Protein AF-0000000068106713 (afdb_homodimer)

pLDDT: mean 94.31, std 6.97, range [47.81, 98.94]

Structure (mmCIF, N/CA/C/O backbone):
data_AF-0000000068106713-model_v1
#
loop_
_entity.id
_entity.type
_entity.pdbx_description
1 polymer 'Uncharacterized protein'
#
loop_
_atom_site.group_PDB
_atom_site.id
_atom_site.type_symbol
_atom_site.label_atom_id
_atom_site.label_alt_id
_atom_site.label_comp_id
_atom_site.label_asym_id
_atom_site.label_entity_id
_atom_site.label_seq_id
_atom_site.pdbx_PDB_ins_code
_atom_site.Cartn_x
_atom_site.Cartn_y
_atom_site.Cartn_z
_atom_site.occupancy
_atom_site.B_iso_or_equiv
_atom_site.auth_seq_id
_atom_site.auth_comp_id
_atom_site.auth_asym_id
_atom_site.auth_atom_id
_atom_site.pdbx_PDB_model_num
ATOM 1 N N . MET A 1 1 ? -13.766 -24.938 -15.594 1 48 1 MET A N 1
ATOM 2 C CA . MET A 1 1 ? -12.508 -25.281 -16.25 1 48 1 MET A CA 1
ATOM 3 C C . MET A 1 1 ? -12.367 -26.797 -16.375 1 48 1 MET A C 1
ATOM 5 O O . MET A 1 1 ? -12.648 -27.531 -15.43 1 48 1 MET A O 1
ATOM 9 N N . ARG A 1 2 ? -12.68 -27.312 -17.438 1 53.5 2 ARG A N 1
ATOM 10 C CA . ARG A 1 2 ? -12.57 -28.766 -17.547 1 53.5 2 ARG A CA 1
ATOM 11 C C . ARG A 1 2 ? -11.109 -29.203 -17.484 1 53.5 2 ARG A C 1
ATOM 13 O O . ARG A 1 2 ? -10.305 -28.812 -18.328 1 53.5 2 ARG A O 1
ATOM 20 N N . GLY A 1 3 ? -10.578 -29.609 -16.344 1 55 3 GLY A N 1
ATOM 21 C CA . GLY A 1 3 ? -9.25 -30.172 -16.125 1 55 3 GLY A CA 1
ATOM 22 C C . GLY A 1 3 ? -8.828 -31.156 -17.203 1 55 3 GLY A C 1
ATOM 23 O O . GLY A 1 3 ? -7.641 -31.359 -17.422 1 55 3 GLY A O 1
ATOM 24 N N . GLU A 1 4 ? -9.852 -31.594 -17.906 1 63 4 GLU A N 1
ATOM 25 C CA . GLU A 1 4 ? -9.57 -32.656 -18.875 1 63 4 GLU A CA 1
ATOM 26 C C . GLU A 1 4 ? -8.742 -32.125 -20.047 1 63 4 GLU A C 1
ATOM 28 O O . GLU A 1 4 ? -7.879 -32.812 -20.578 1 63 4 GLU A O 1
ATOM 33 N N . LYS A 1 5 ? -8.891 -30.844 -20.219 1 75.88 5 LYS A N 1
ATOM 34 C CA . LYS A 1 5 ? -8.18 -30.281 -21.359 1 75.88 5 LYS A CA 1
ATOM 35 C C . LYS A 1 5 ? -6.672 -30.297 -21.125 1 75.88 5 LYS A C 1
ATOM 37 O O . LYS A 1 5 ? -5.898 -30.5 -22.062 1 75.88 5 LYS A O 1
ATOM 42 N N . TYR A 1 6 ? -6.168 -30.203 -19.859 1 82.25 6 TYR A N 1
ATOM 43 C CA . TYR A 1 6 ? -4.746 -30.031 -19.594 1 82.25 6 TYR A CA 1
ATOM 44 C C . TYR A 1 6 ? -4.199 -31.203 -18.797 1 82.25 6 TYR A C 1
ATOM 46 O O . TYR A 1 6 ? -3.027 -31.203 -18.406 1 82.25 6 TYR A O 1
ATOM 54 N N . ASN A 1 7 ? -4.855 -32.219 -18.625 1 83.5 7 ASN A N 1
ATOM 55 C CA . ASN A 1 7 ? -4.461 -33.438 -17.891 1 83.5 7 ASN A CA 1
ATOM 56 C C . ASN A 1 7 ? -4.043 -33.094 -16.453 1 83.5 7 ASN A C 1
ATOM 58 O O . ASN A 1 7 ? -3.098 -33.688 -15.93 1 83.5 7 ASN A O 1
ATOM 62 N N . VAL A 1 8 ? -4.512 -32.062 -15.891 1 89.5 8 VAL A N 1
ATOM 63 C CA . VAL A 1 8 ? -4.305 -31.734 -14.484 1 89.5 8 VAL A CA 1
ATOM 64 C C . VAL A 1 8 ? -5.184 -32.625 -13.617 1 89.5 8 VAL A C 1
ATOM 66 O O . VAL A 1 8 ? -6.328 -32.938 -13.977 1 89.5 8 VAL A O 1
ATOM 69 N N . ASP A 1 9 ? -4.652 -33.125 -12.562 1 88.88 9 ASP A N 1
ATOM 70 C CA . ASP A 1 9 ? -5.371 -34.062 -11.711 1 88.88 9 ASP A CA 1
ATOM 71 C C . ASP A 1 9 ? -6.664 -33.469 -11.18 1 88.88 9 ASP A C 1
ATOM 73 O O . ASP A 1 9 ? -6.719 -32.281 -10.883 1 88.88 9 ASP A O 1
ATOM 77 N N . GLU A 1 10 ? -7.645 -34.25 -11.016 1 89.75 10 GLU A N 1
ATOM 78 C CA . GLU A 1 10 ? -8.992 -33.844 -10.641 1 89.75 10 GLU A CA 1
ATOM 79 C C . GLU A 1 10 ? -9.016 -33.188 -9.258 1 89.75 10 GLU A C 1
ATOM 81 O O . GLU A 1 10 ? -9.766 -32.25 -9.016 1 89.75 10 GLU A O 1
ATOM 86 N N . ASP A 1 11 ? -8.188 -33.719 -8.375 1 90.25 11 ASP A N 1
ATOM 87 C CA . ASP A 1 11 ? -8.148 -33.156 -7.02 1 90.25 11 ASP A CA 1
ATOM 88 C C . ASP A 1 11 ? -7.668 -31.719 -7.023 1 90.25 11 ASP A C 1
ATOM 90 O O . ASP A 1 11 ? -8.195 -30.875 -6.285 1 90.25 11 ASP A O 1
ATOM 94 N N . SER A 1 12 ? -6.727 -31.469 -7.82 1 91.44 12 SER A N 1
ATOM 95 C CA . SER A 1 12 ? -6.203 -30.125 -7.941 1 91.44 12 SER A CA 1
ATOM 96 C C . SER A 1 12 ? -7.258 -29.156 -8.484 1 91.44 12 SER A C 1
ATOM 98 O O . SER A 1 12 ? -7.41 -28.047 -7.977 1 91.44 12 SER A O 1
ATOM 100 N N . ILE A 1 13 ? -7.965 -29.578 -9.484 1 92.19 13 ILE A N 1
ATOM 101 C CA . ILE A 1 13 ? -9.016 -28.766 -10.086 1 92.19 13 ILE A CA 1
ATOM 102 C C . ILE A 1 13 ? -10.125 -28.516 -9.062 1 92.19 13 ILE A C 1
ATOM 104 O O . ILE A 1 13 ? -10.633 -27.406 -8.945 1 92.19 13 ILE A O 1
ATOM 108 N N . LEU A 1 14 ? -10.445 -29.516 -8.32 1 92.81 14 LEU A N 1
ATOM 109 C CA . LEU A 1 14 ? -11.477 -29.391 -7.293 1 92.81 14 LEU A CA 1
ATOM 110 C C . LEU A 1 14 ? -11.039 -28.406 -6.215 1 92.81 14 LEU A C 1
ATOM 112 O O . LEU A 1 14 ? -11.844 -27.594 -5.738 1 92.81 14 LEU A O 1
ATOM 116 N N . GLN A 1 15 ? -9.789 -28.484 -5.852 1 93.88 15 GLN A N 1
ATOM 117 C CA . GLN A 1 15 ? -9.25 -27.547 -4.871 1 93.88 15 GLN A CA 1
ATOM 118 C C . GLN A 1 15 ? -9.367 -26.109 -5.359 1 93.88 15 GLN A C 1
ATOM 120 O O . GLN A 1 15 ? -9.734 -25.219 -4.59 1 93.88 15 GLN A O 1
ATOM 125 N N . LEU A 1 16 ? -9.07 -25.938 -6.586 1 95.38 16 LEU A N 1
ATOM 126 C CA . LEU A 1 16 ? -9.18 -24.625 -7.191 1 95.38 16 LEU A CA 1
ATOM 127 C C . LEU A 1 16 ? -10.625 -24.141 -7.176 1 95.38 16 LEU A C 1
ATOM 129 O O . LEU A 1 16 ? -10.906 -23.016 -6.734 1 95.38 16 LEU A O 1
ATOM 133 N N . GLN A 1 17 ? -11.492 -24.969 -7.59 1 95.25 17 GLN A N 1
ATOM 134 C CA . GLN A 1 17 ? -12.898 -24.609 -7.688 1 95.25 17 GLN A CA 1
ATOM 135 C C . GLN A 1 17 ? -13.477 -24.281 -6.312 1 95.25 17 GLN A C 1
ATOM 137 O O . GLN A 1 17 ? -14.172 -23.266 -6.145 1 95.25 17 GLN A O 1
ATOM 142 N N . THR A 1 18 ? -13.133 -25.109 -5.375 1 96.25 18 THR A N 1
ATOM 143 C CA . THR A 1 18 ? -13.633 -24.906 -4.02 1 96.25 18 THR A CA 1
ATOM 144 C C . THR A 1 18 ? -13.039 -23.641 -3.412 1 96.25 18 THR A C 1
ATOM 146 O O . THR A 1 18 ? -13.734 -22.875 -2.736 1 96.25 18 THR A O 1
ATOM 149 N N . GLY A 1 19 ? -11.773 -23.453 -3.658 1 96.75 19 GLY A N 1
ATOM 150 C CA . GLY A 1 19 ? -11.117 -22.25 -3.166 1 96.75 19 GLY A CA 1
ATOM 151 C C . GLY A 1 19 ? -11.719 -20.969 -3.711 1 96.75 19 GLY A C 1
ATOM 152 O O . GLY A 1 19 ? -12.008 -20.047 -2.955 1 96.75 19 GLY A O 1
ATOM 153 N N . ILE A 1 20 ? -11.969 -20.984 -5.004 1 97.44 20 ILE A N 1
ATOM 154 C CA . ILE A 1 20 ? -12.516 -19.797 -5.66 1 97.44 20 ILE A CA 1
ATOM 155 C C . ILE A 1 20 ? -13.953 -19.562 -5.191 1 97.44 20 ILE A C 1
ATOM 157 O O . ILE A 1 20 ? -14.352 -18.438 -4.934 1 97.44 20 ILE A O 1
ATOM 161 N N . SER A 1 21 ? -14.688 -20.641 -5.043 1 96.81 21 SER A N 1
ATOM 162 C CA . SER A 1 21 ? -16.047 -20.516 -4.543 1 96.81 21 SER A CA 1
ATOM 163 C C . SER A 1 21 ? -16.078 -19.953 -3.127 1 96.81 21 SER A C 1
ATOM 165 O O . SER A 1 21 ? -16.922 -19.109 -2.805 1 96.81 21 SER A O 1
ATOM 167 N N . SER A 1 22 ? -15.164 -20.438 -2.336 1 97.12 22 SER A N 1
ATOM 168 C CA . SER A 1 22 ? -15.078 -19.953 -0.96 1 97.12 22 SER A CA 1
ATOM 169 C C . SER A 1 22 ? -14.766 -18.453 -0.917 1 97.12 22 SER A C 1
ATOM 171 O O . SER A 1 22 ? -15.336 -17.719 -0.108 1 97.12 22 SER A O 1
ATOM 173 N N . ILE A 1 23 ? -13.859 -18.016 -1.754 1 97.75 23 ILE A N 1
ATOM 174 C CA . ILE A 1 23 ? -13.508 -16.609 -1.853 1 97.75 23 ILE A CA 1
ATOM 175 C C . ILE A 1 23 ? -14.766 -15.781 -2.119 1 97.75 23 ILE A C 1
ATOM 177 O O . ILE A 1 23 ? -14.992 -14.758 -1.469 1 97.75 23 ILE A O 1
ATOM 181 N N . SER A 1 24 ? -15.477 -16.234 -3.039 1 96 24 SER A N 1
ATOM 182 C CA . SER A 1 24 ? -16.688 -15.516 -3.422 1 96 24 SER A CA 1
ATOM 183 C C . SER A 1 24 ? -17.688 -15.461 -2.27 1 96 24 SER A C 1
ATOM 185 O O . SER A 1 24 ? -18.266 -14.406 -1.99 1 96 24 SER A O 1
ATOM 187 N N . GLU A 1 25 ? -17.859 -16.547 -1.588 1 96 25 GLU A N 1
ATOM 188 C CA . GLU A 1 25 ? -18.828 -16.656 -0.506 1 96 25 GLU A CA 1
ATOM 189 C C . GLU A 1 25 ? -18.422 -15.797 0.691 1 96 25 GLU A C 1
ATOM 191 O O . GLU A 1 25 ? -19.25 -15.086 1.265 1 96 25 GLU A O 1
ATOM 196 N N . LYS A 1 26 ? -17.172 -15.836 0.983 1 96.5 26 LYS A N 1
ATOM 197 C CA . LYS A 1 26 ? -16.688 -15.164 2.184 1 96.5 26 LYS A CA 1
ATOM 198 C C . LYS A 1 26 ? -16.266 -13.727 1.881 1 96.5 26 LYS A C 1
ATOM 200 O O . LYS A 1 26 ? -15.984 -12.953 2.795 1 96.5 26 LYS A O 1
ATOM 205 N N . LYS A 1 27 ? -16.172 -13.344 0.633 1 95.5 27 LYS A N 1
ATOM 206 C CA . LYS A 1 27 ? -15.711 -12.039 0.174 1 95.5 27 LYS A CA 1
ATOM 207 C C . LYS A 1 27 ? -14.305 -11.734 0.675 1 95.5 27 LYS A C 1
ATOM 209 O O . LYS A 1 27 ? -14.039 -10.648 1.179 1 95.5 27 LYS A O 1
ATOM 214 N N . ASP A 1 28 ? -13.492 -12.766 0.611 1 96.88 28 ASP A N 1
ATOM 215 C CA . ASP A 1 28 ? -12.109 -12.633 1.051 1 96.88 28 ASP A CA 1
ATOM 216 C C . ASP A 1 28 ? -11.141 -12.938 -0.087 1 96.88 28 ASP A C 1
ATOM 218 O O . ASP A 1 28 ? -11.438 -12.688 -1.254 1 96.88 28 ASP A O 1
ATOM 222 N N . THR A 1 29 ? -9.938 -13.266 0.265 1 97.62 29 THR A N 1
ATOM 223 C CA . THR A 1 29 ? -8.898 -13.57 -0.715 1 97.62 29 THR A CA 1
ATOM 224 C C . THR A 1 29 ? -8.203 -14.883 -0.379 1 97.62 29 THR A C 1
ATOM 226 O O . THR A 1 29 ? -8.289 -15.367 0.753 1 97.62 29 THR A O 1
ATOM 229 N N . ASP A 1 30 ? -7.641 -15.508 -1.359 1 97.75 30 ASP A N 1
ATOM 230 C CA . ASP A 1 30 ? -6.793 -16.688 -1.163 1 97.75 30 ASP A CA 1
ATOM 231 C C . ASP A 1 30 ? -5.699 -16.75 -2.227 1 97.75 30 ASP A C 1
ATOM 233 O O . ASP A 1 30 ? -5.789 -16.094 -3.26 1 97.75 30 ASP A O 1
ATOM 237 N N . SER A 1 31 ? -4.719 -17.5 -1.834 1 98.44 31 SER A N 1
ATOM 238 C CA . SER A 1 31 ? -3.592 -17.641 -2.75 1 98.44 31 SER A CA 1
ATOM 239 C C . SER A 1 31 ? -3.385 -19.094 -3.152 1 98.44 31 SER A C 1
ATOM 241 O O . SER A 1 31 ? -3.619 -20.016 -2.354 1 98.44 31 SER A O 1
ATOM 243 N N . PHE A 1 32 ? -3.01 -19.312 -4.383 1 98.56 32 PHE A N 1
ATOM 244 C CA . PHE A 1 32 ? -2.709 -20.609 -4.992 1 98.56 32 PHE A CA 1
ATOM 245 C C . PHE A 1 32 ? -1.35 -20.578 -5.68 1 98.56 32 PHE A C 1
ATOM 247 O O . PHE A 1 32 ? -1.056 -19.656 -6.445 1 98.56 32 PHE A O 1
ATOM 254 N N . ILE A 1 33 ? -0.564 -21.594 -5.363 1 98.69 33 ILE A N 1
ATOM 255 C CA . ILE A 1 33 ? 0.746 -21.641 -6.004 1 98.69 33 ILE A CA 1
ATOM 256 C C . ILE A 1 33 ? 0.852 -22.891 -6.883 1 98.69 33 ILE A C 1
ATOM 258 O O . ILE A 1 33 ? 0.677 -24 -6.402 1 98.69 33 ILE A O 1
ATOM 262 N N . PHE A 1 34 ? 1.075 -22.625 -8.164 1 98.44 34 PHE A N 1
ATOM 263 C CA . PHE A 1 34 ? 1.325 -23.688 -9.125 1 98.44 34 PHE A CA 1
ATOM 264 C C . PHE A 1 34 ? 2.818 -23.969 -9.258 1 98.44 34 PHE A C 1
ATOM 266 O O . PHE A 1 34 ? 3.592 -23.078 -9.617 1 98.44 34 PHE A O 1
ATOM 273 N N . VAL A 1 35 ? 3.131 -25.203 -8.953 1 98.19 35 VAL A N 1
ATOM 274 C CA . VAL A 1 35 ? 4.535 -25.594 -9.031 1 98.19 35 VAL A CA 1
ATOM 275 C C . VAL A 1 35 ? 4.781 -26.406 -10.297 1 98.19 35 VAL A C 1
ATOM 277 O O . VAL A 1 35 ? 4.086 -27.391 -10.547 1 98.19 35 VAL A O 1
ATOM 280 N N . TYR A 1 36 ? 5.68 -25.875 -11.078 1 97.31 36 TYR A N 1
ATOM 281 C CA . TYR A 1 36 ? 6.082 -26.578 -12.289 1 97.31 36 TYR A CA 1
ATOM 282 C C . TYR A 1 36 ? 7.59 -26.797 -12.328 1 97.31 36 TYR A C 1
ATOM 284 O O . TYR A 1 36 ? 8.305 -26.375 -11.414 1 97.31 36 TYR A O 1
ATOM 292 N N . ASN A 1 37 ? 8.07 -27.578 -13.281 1 96.94 37 ASN A N 1
ATOM 293 C CA . ASN A 1 37 ? 9.492 -27.828 -13.453 1 96.94 37 ASN A CA 1
ATOM 294 C C . ASN A 1 37 ? 9.922 -27.656 -14.906 1 96.94 37 ASN A C 1
ATOM 296 O O . ASN A 1 37 ? 9.648 -28.531 -15.742 1 96.94 37 ASN A O 1
ATOM 300 N N . SER A 1 38 ? 10.617 -26.578 -15.156 1 96.5 38 SER A N 1
ATOM 301 C CA . SER A 1 38 ? 10.961 -26.219 -16.531 1 96.5 38 SER A CA 1
ATOM 302 C C . SER A 1 38 ? 12.086 -27.109 -17.062 1 96.5 38 SER A C 1
ATOM 304 O O . SER A 1 38 ? 12.336 -27.141 -18.266 1 96.5 38 SER A O 1
A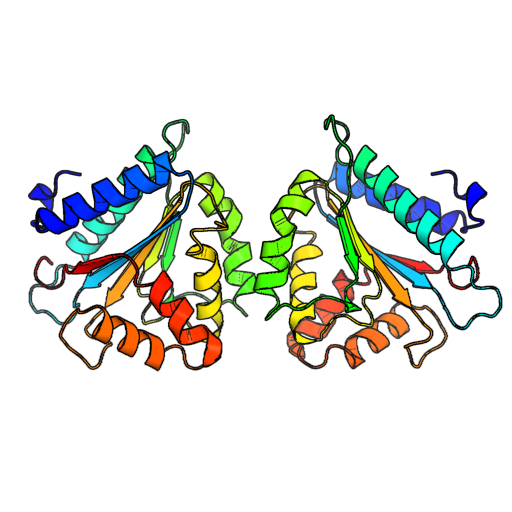TOM 306 N N . LYS A 1 39 ? 12.805 -27.828 -16.203 1 94.62 39 LYS A N 1
ATOM 307 C CA . LYS A 1 39 ? 13.906 -28.688 -16.625 1 94.62 39 LYS A CA 1
ATOM 308 C C . LYS A 1 39 ? 13.406 -30.062 -17.031 1 94.62 39 LYS A C 1
ATOM 310 O O . LYS A 1 39 ? 14.164 -30.875 -17.578 1 94.62 39 LYS A O 1
ATOM 315 N N . ASN A 1 40 ? 12.148 -30.312 -16.688 1 92.44 40 ASN A N 1
ATOM 316 C CA . ASN A 1 40 ? 11.578 -31.562 -17.188 1 92.44 40 ASN A CA 1
ATOM 317 C C . ASN A 1 40 ? 11.617 -31.609 -18.719 1 92.44 40 ASN A C 1
ATOM 319 O O . ASN A 1 40 ? 11.25 -30.641 -19.375 1 92.44 40 ASN A O 1
ATOM 323 N N . MET A 1 41 ? 12.023 -32.656 -19.281 1 90.25 41 MET A N 1
ATOM 324 C CA . MET A 1 41 ? 12.234 -32.812 -20.719 1 90.25 41 MET A CA 1
ATOM 325 C C . MET A 1 41 ? 10.922 -32.625 -21.484 1 90.25 41 MET A C 1
ATOM 327 O O . MET A 1 41 ? 10.922 -32.125 -22.594 1 90.25 41 MET A O 1
ATOM 331 N N . GLU A 1 42 ? 9.867 -32.969 -20.906 1 91.62 42 GLU A N 1
ATOM 332 C CA . GLU A 1 42 ? 8.57 -32.906 -21.578 1 91.62 42 GLU A CA 1
ATOM 333 C C . GLU A 1 42 ? 7.832 -31.609 -21.281 1 91.62 42 GLU A C 1
ATOM 335 O O . GLU A 1 42 ? 6.684 -31.438 -21.688 1 91.62 42 GLU A O 1
ATOM 340 N N . PHE A 1 43 ? 8.484 -30.75 -20.531 1 95.19 43 PHE A N 1
ATOM 341 C CA . PHE A 1 43 ? 7.801 -29.516 -20.141 1 95.19 43 PHE A CA 1
ATOM 342 C C . PHE A 1 43 ? 7.375 -28.734 -21.375 1 95.19 43 PHE A C 1
ATOM 344 O O . PHE A 1 43 ? 8.203 -28.391 -22.219 1 95.19 43 PHE A O 1
ATOM 351 N N . ASP A 1 44 ? 6.152 -28.422 -21.484 1 96.19 44 ASP A N 1
ATOM 352 C CA . ASP A 1 44 ? 5.57 -27.594 -22.547 1 96.19 44 ASP A CA 1
ATOM 353 C C . ASP A 1 44 ? 5.172 -26.219 -22 1 96.19 44 ASP A C 1
ATOM 355 O O . ASP A 1 44 ? 4.086 -26.062 -21.438 1 96.19 44 ASP A O 1
ATOM 359 N N . SER A 1 45 ? 6.078 -25.25 -22.203 1 96.56 45 SER A N 1
ATOM 360 C CA . SER A 1 45 ? 5.887 -23.922 -21.656 1 96.56 45 SER A CA 1
ATOM 361 C C . SER A 1 45 ? 4.617 -23.281 -22.219 1 96.56 45 SER A C 1
ATOM 363 O O . SER A 1 45 ? 3.881 -22.609 -21.469 1 96.56 45 SER A O 1
ATOM 365 N N . ASN A 1 46 ? 4.34 -23.484 -23.469 1 96.12 46 ASN A N 1
ATOM 366 C CA . ASN A 1 46 ? 3.154 -22.906 -24.078 1 96.12 46 ASN A CA 1
ATOM 367 C C . ASN A 1 46 ? 1.873 -23.469 -23.469 1 96.12 46 ASN A C 1
ATOM 369 O O . ASN A 1 46 ? 0.963 -22.703 -23.125 1 96.12 46 ASN A O 1
ATOM 373 N N . ALA A 1 47 ? 1.865 -24.781 -23.344 1 95.94 47 ALA A N 1
ATOM 374 C CA . ALA A 1 47 ? 0.689 -25.406 -22.75 1 95.94 47 ALA A CA 1
ATOM 375 C C . ALA A 1 47 ? 0.492 -24.953 -21.312 1 95.94 47 ALA A C 1
ATOM 377 O O . ALA A 1 47 ? -0.634 -24.672 -20.891 1 95.94 47 ALA A O 1
ATOM 378 N N . PHE A 1 48 ? 1.56 -24.859 -20.578 1 97.44 48 PHE A N 1
ATOM 379 C CA . PHE A 1 48 ? 1.501 -24.406 -19.188 1 97.44 48 PHE A CA 1
ATOM 380 C C . PHE A 1 48 ? 0.964 -22.984 -19.109 1 97.44 48 PHE A C 1
ATOM 382 O O . PHE A 1 48 ? 0.054 -22.703 -18.328 1 97.44 48 PHE A O 1
ATOM 389 N N . ASN A 1 49 ? 1.501 -22.125 -19.891 1 97.19 49 ASN A N 1
ATOM 390 C CA . ASN A 1 49 ? 1.082 -20.734 -19.906 1 97.19 49 ASN A CA 1
ATOM 391 C C . ASN A 1 49 ? -0.387 -20.594 -20.297 1 97.19 49 ASN A C 1
ATOM 393 O O . ASN A 1 49 ? -1.111 -19.781 -19.719 1 97.19 49 ASN A O 1
ATOM 397 N N . GLU A 1 50 ? -0.835 -21.359 -21.234 1 96.31 50 GLU A N 1
ATOM 398 C CA . GLU A 1 50 ? -2.242 -21.344 -21.625 1 96.31 50 GLU A CA 1
ATOM 399 C C . GLU A 1 50 ? -3.141 -21.781 -20.469 1 96.31 50 GLU A C 1
ATOM 401 O O . GLU A 1 50 ? -4.172 -21.156 -20.203 1 96.31 50 GLU A O 1
ATOM 406 N N . PHE A 1 51 ? -2.68 -22.781 -19.844 1 97.06 51 PHE A N 1
ATOM 407 C CA . PHE A 1 51 ? -3.443 -23.344 -18.719 1 97.06 51 PHE A CA 1
ATOM 408 C C . PHE A 1 51 ? -3.598 -22.312 -17.609 1 97.06 51 PHE A C 1
ATOM 410 O O . PHE A 1 51 ? -4.711 -22.047 -17.156 1 97.06 51 PHE A O 1
ATOM 417 N N . ILE A 1 52 ? -2.48 -21.734 -17.203 1 98.06 52 ILE A N 1
ATOM 418 C CA . ILE A 1 52 ? -2.516 -20.844 -16.047 1 98.06 52 ILE A CA 1
ATOM 419 C C . ILE A 1 52 ? -3.299 -19.578 -16.391 1 98.06 52 ILE A C 1
ATOM 421 O O . ILE A 1 52 ? -4.023 -19.047 -15.547 1 98.06 52 ILE A O 1
ATOM 425 N N . ASN A 1 53 ? -3.193 -19.156 -17.609 1 97.62 53 ASN A N 1
ATOM 426 C CA . ASN A 1 53 ? -3.975 -18 -18.047 1 97.62 53 ASN A CA 1
ATOM 427 C C . ASN A 1 53 ? -5.469 -18.312 -18.078 1 97.62 53 ASN A C 1
ATOM 429 O O . ASN A 1 53 ? -6.293 -17.469 -17.734 1 97.62 53 ASN A O 1
ATOM 433 N N . GLU A 1 54 ? -5.773 -19.453 -18.516 1 96.38 54 GLU A N 1
ATOM 434 C CA . GLU A 1 54 ? -7.176 -19.859 -18.516 1 96.38 54 GLU A CA 1
ATOM 435 C C . GLU A 1 54 ? -7.738 -19.938 -17.109 1 96.38 54 GLU A C 1
ATOM 437 O O . GLU A 1 54 ? -8.859 -19.484 -16.844 1 96.38 54 GLU A O 1
ATOM 442 N N . VAL A 1 55 ? -6.953 -20.531 -16.188 1 97.5 55 VAL A N 1
ATOM 443 C CA . VAL A 1 55 ? -7.352 -20.594 -14.789 1 97.5 55 VAL A CA 1
ATOM 444 C C . VAL A 1 55 ? -7.648 -19.188 -14.273 1 97.5 55 VAL A C 1
ATOM 446 O O . VAL A 1 55 ? -8.688 -18.953 -13.656 1 97.5 55 VAL A O 1
ATOM 449 N N . ALA A 1 56 ? -6.73 -18.281 -14.578 1 98.12 56 ALA A N 1
ATOM 450 C CA . ALA A 1 56 ? -6.871 -16.891 -14.117 1 98.12 56 ALA A CA 1
ATOM 451 C C . ALA A 1 56 ? -8.109 -16.25 -14.719 1 98.12 56 ALA A C 1
ATOM 453 O O . ALA A 1 56 ? -8.891 -15.602 -14.008 1 98.12 56 ALA A O 1
ATOM 454 N N . LEU A 1 57 ? -8.297 -16.438 -15.992 1 96.69 57 LEU A N 1
ATOM 455 C CA . LEU A 1 57 ? -9.414 -15.812 -16.703 1 96.69 57 LEU A CA 1
ATOM 456 C C . LEU A 1 57 ? -10.75 -16.344 -16.188 1 96.69 57 LEU A C 1
ATOM 458 O O . LEU A 1 57 ? -11.664 -15.57 -15.914 1 96.69 57 LEU A O 1
ATOM 462 N N . VAL A 1 58 ? -10.883 -17.641 -16.047 1 95.69 58 VAL A N 1
ATOM 463 C CA . VAL A 1 58 ? -12.117 -18.266 -15.586 1 95.69 58 VAL A CA 1
ATOM 464 C C . VAL A 1 58 ? -12.422 -17.797 -14.164 1 95.69 58 VAL A C 1
ATOM 466 O O . VAL A 1 58 ? -13.57 -17.516 -13.82 1 95.69 58 VAL A O 1
ATOM 469 N N . SER A 1 59 ? -11.406 -17.75 -13.328 1 97.81 59 SER A N 1
ATOM 470 C CA . SER A 1 59 ? -11.578 -17.281 -11.961 1 97.81 59 SER A CA 1
ATOM 471 C C . SER A 1 59 ? -12.055 -15.836 -11.93 1 97.81 59 SER A C 1
ATOM 473 O O . SER A 1 59 ? -12.938 -15.484 -11.148 1 97.81 59 SER A O 1
ATOM 475 N N . ALA A 1 60 ? -11.438 -15.016 -12.789 1 97.69 60 ALA A N 1
ATOM 476 C CA . ALA A 1 60 ? -11.836 -13.609 -12.852 1 97.69 60 ALA A CA 1
ATOM 477 C C . ALA A 1 60 ? -13.297 -13.469 -13.258 1 97.69 60 ALA A C 1
ATOM 479 O O . ALA A 1 60 ? -14.031 -12.664 -12.68 1 97.69 60 ALA A O 1
ATOM 480 N N . LYS A 1 61 ? -13.727 -14.281 -14.203 1 95.81 61 LYS A N 1
ATOM 481 C CA . LYS A 1 61 ? -15.117 -14.273 -14.641 1 95.81 61 LYS A CA 1
ATOM 482 C C . LYS A 1 61 ? -16.062 -14.633 -13.492 1 95.81 61 LYS A C 1
ATOM 484 O O . LYS A 1 61 ? -17.109 -14.008 -13.328 1 95.81 61 LYS A O 1
ATOM 489 N N . PHE A 1 62 ? -15.633 -15.555 -12.75 1 96.38 62 PHE A N 1
ATOM 490 C CA . PHE A 1 62 ? -16.453 -16.016 -11.648 1 96.38 62 PHE A CA 1
ATOM 491 C C . PHE A 1 62 ? -16.531 -14.977 -10.539 1 96.38 62 PHE A C 1
ATOM 493 O O . PHE A 1 62 ? -17.594 -14.727 -9.977 1 96.38 62 PHE A O 1
ATOM 500 N N . LEU A 1 63 ? -15.422 -14.352 -10.25 1 97.25 63 LEU A N 1
ATOM 501 C CA . LEU A 1 63 ? -15.32 -13.453 -9.109 1 97.25 63 LEU A CA 1
ATOM 502 C C . LEU A 1 63 ? -15.859 -12.07 -9.461 1 97.25 63 LEU A C 1
ATOM 504 O O . LEU A 1 63 ? -16.234 -11.305 -8.57 1 97.25 63 LEU A O 1
ATOM 508 N N . ARG A 1 64 ? -15.789 -11.734 -10.734 1 95.62 64 ARG A N 1
ATOM 509 C CA . ARG A 1 64 ? -16.312 -10.469 -11.219 1 95.62 64 ARG A CA 1
ATOM 510 C C . ARG A 1 64 ? -17.438 -10.688 -12.227 1 95.62 64 ARG A C 1
ATOM 512 O O . ARG A 1 64 ? -17.438 -10.102 -13.305 1 95.62 64 ARG A O 1
ATOM 519 N N . ASN A 1 65 ? -18.359 -11.375 -11.898 1 86.88 65 ASN A N 1
ATOM 520 C CA . ASN A 1 65 ? -19.422 -11.82 -12.797 1 86.88 65 ASN A CA 1
ATOM 521 C C . ASN A 1 65 ? -20.344 -10.672 -13.195 1 86.88 65 ASN A C 1
ATOM 523 O O . ASN A 1 65 ? -21.094 -10.781 -14.172 1 86.88 65 ASN A O 1
ATOM 527 N N . GLU A 1 66 ? -20.234 -9.586 -12.562 1 86.12 66 GLU A N 1
ATOM 528 C CA . GLU A 1 66 ? -21.094 -8.445 -12.883 1 86.12 66 GLU A CA 1
ATOM 529 C C . GLU A 1 66 ? -20.391 -7.461 -13.805 1 86.12 66 GLU A C 1
ATOM 531 O O . GLU A 1 66 ? -20.984 -6.488 -14.266 1 86.12 66 GLU A O 1
ATOM 536 N N . SER A 1 67 ? -19.219 -7.727 -14.023 1 85.25 67 SER A N 1
ATOM 537 C CA . SER A 1 67 ? -18.453 -6.805 -14.844 1 85.25 67 SER A CA 1
ATOM 538 C C . SER A 1 67 ? -18.656 -7.082 -16.328 1 85.25 67 SER A C 1
ATOM 540 O O . SER A 1 67 ? -18.766 -8.242 -16.75 1 85.25 67 SER A O 1
ATOM 542 N N . SER A 1 68 ? -18.703 -6.07 -17.109 1 86.69 68 SER A N 1
ATOM 543 C CA . SER A 1 68 ? -18.844 -6.172 -18.547 1 86.69 68 SER A CA 1
ATOM 544 C C . SER A 1 68 ? -17.516 -6.566 -19.203 1 86.69 68 SER A C 1
ATOM 546 O O . SER A 1 68 ? -17.516 -7.07 -20.328 1 86.69 68 SER A O 1
ATOM 548 N N . THR A 1 69 ? -16.453 -6.273 -18.484 1 89.94 69 THR A N 1
ATOM 549 C CA . THR A 1 69 ? -15.117 -6.609 -18.984 1 89.94 69 THR A CA 1
ATOM 550 C C . THR A 1 69 ? -14.375 -7.504 -18 1 89.94 69 THR A C 1
ATOM 552 O O . THR A 1 69 ? -14.305 -7.199 -16.812 1 89.94 69 THR A O 1
ATOM 555 N N . VAL A 1 70 ? -14.047 -8.641 -18.5 1 89.88 70 VAL A N 1
ATOM 556 C CA . VAL A 1 70 ? -13.312 -9.578 -17.656 1 89.88 70 VAL A CA 1
ATOM 557 C C . VAL A 1 70 ? -11.836 -9.562 -18.031 1 89.88 70 VAL A C 1
ATOM 559 O O . VAL A 1 70 ? -11.477 -9.758 -19.203 1 89.88 70 VAL A O 1
ATOM 562 N N . ARG A 1 71 ? -11.062 -9.234 -17.078 1 93.38 71 ARG A N 1
ATOM 563 C CA . ARG A 1 71 ? -9.609 -9.211 -17.234 1 93.38 71 ARG A CA 1
ATOM 564 C C . ARG A 1 71 ? -8.922 -9.758 -15.984 1 93.38 71 ARG A C 1
ATOM 566 O O . ARG A 1 71 ? -9.578 -9.984 -14.961 1 93.38 71 ARG A O 1
ATOM 573 N N . HIS A 1 72 ? -7.711 -10.133 -16.094 1 96.56 72 HIS A N 1
ATOM 574 C CA . HIS A 1 72 ? -6.828 -10.43 -14.969 1 96.56 72 HIS A CA 1
ATOM 575 C C . HIS A 1 72 ? -5.445 -9.828 -15.18 1 96.56 72 HIS A C 1
ATOM 577 O O . HIS A 1 72 ? -5.043 -9.562 -16.312 1 96.56 72 HIS A O 1
ATOM 583 N N . ILE A 1 73 ? -4.805 -9.602 -14.094 1 97.31 73 ILE A N 1
ATOM 584 C CA . ILE A 1 73 ? -3.467 -9.023 -14.148 1 97.31 73 ILE A CA 1
ATOM 585 C C . ILE A 1 73 ? -2.426 -10.133 -14.211 1 97.31 73 ILE A C 1
ATOM 587 O O . ILE A 1 73 ? -2.52 -11.125 -13.477 1 97.31 73 ILE A O 1
ATOM 591 N N . VAL A 1 74 ? -1.5 -9.992 -15.117 1 98.44 74 VAL A N 1
ATOM 592 C CA . VAL A 1 74 ? -0.354 -10.891 -15.164 1 98.44 74 VAL A CA 1
ATOM 593 C C . VAL A 1 74 ? 0.928 -10.117 -14.875 1 98.44 74 VAL A C 1
ATOM 595 O O . VAL A 1 74 ? 1.226 -9.125 -15.531 1 98.44 74 VAL A O 1
ATOM 598 N N . VAL A 1 75 ? 1.64 -10.586 -13.867 1 98.56 75 VAL A N 1
ATOM 599 C CA . VAL A 1 75 ? 2.881 -9.938 -13.461 1 98.56 75 VAL A CA 1
ATOM 600 C C . VAL A 1 75 ? 4.035 -10.938 -13.531 1 98.56 75 VAL A C 1
ATOM 602 O O . VAL A 1 75 ? 4.043 -11.93 -12.805 1 98.56 75 VAL A O 1
ATOM 605 N N . ASP A 1 76 ? 4.945 -10.695 -14.422 1 98.44 76 ASP A N 1
ATOM 606 C CA . ASP A 1 76 ? 6.219 -11.414 -14.398 1 98.44 76 ASP A CA 1
ATOM 607 C C . ASP A 1 76 ? 7.152 -10.836 -13.336 1 98.44 76 ASP A C 1
ATOM 609 O O . ASP A 1 76 ? 7.699 -9.742 -13.508 1 98.44 76 ASP A O 1
ATOM 613 N N . THR A 1 77 ? 7.43 -11.602 -12.25 1 98.5 77 THR A N 1
ATOM 614 C CA . THR A 1 77 ? 8.117 -11.023 -11.102 1 98.5 77 THR A CA 1
ATOM 615 C C . THR A 1 77 ? 9.594 -10.82 -11.398 1 98.5 77 THR A C 1
ATOM 617 O O . THR A 1 77 ? 10.258 -10.008 -10.758 1 98.5 77 THR A O 1
ATOM 620 N N . SER A 1 78 ? 10.086 -11.539 -12.414 1 97 78 SER A N 1
ATOM 621 C CA . SER A 1 78 ? 11.492 -11.422 -12.773 1 97 78 SER A CA 1
ATOM 622 C C . SER A 1 78 ? 11.773 -10.102 -13.477 1 97 78 SER A C 1
ATOM 624 O O . SER A 1 78 ? 12.922 -9.68 -13.586 1 97 78 SER A O 1
ATOM 626 N N . SER A 1 79 ? 10.734 -9.406 -13.898 1 96.94 79 SER A N 1
ATOM 627 C CA . SER A 1 79 ? 10.898 -8.188 -14.68 1 96.94 79 SER A CA 1
ATOM 628 C C . SER A 1 79 ? 10.57 -6.949 -13.844 1 96.94 79 SER A C 1
ATOM 630 O O . SER A 1 79 ? 10.617 -5.828 -14.344 1 96.94 79 SER A O 1
ATOM 632 N N . LEU A 1 80 ? 10.266 -7.168 -12.586 1 96.56 80 LEU A N 1
ATOM 633 C CA . LEU A 1 80 ? 9.852 -6.051 -11.742 1 96.56 80 LEU A CA 1
ATOM 634 C C . LEU A 1 80 ? 11.039 -5.164 -11.391 1 96.56 80 LEU A C 1
ATOM 636 O O . LEU A 1 80 ? 12.062 -5.656 -10.914 1 96.56 80 LEU A O 1
ATOM 640 N N . VAL A 1 81 ? 10.898 -3.879 -11.695 1 94.88 81 VAL A N 1
ATOM 641 C CA . VAL A 1 81 ? 11.852 -2.857 -11.289 1 94.88 81 VAL A CA 1
ATOM 642 C C . VAL A 1 81 ? 11.172 -1.854 -10.359 1 94.88 81 VAL A C 1
ATOM 644 O O . VAL A 1 81 ? 10.727 -0.792 -10.805 1 94.88 81 VAL A O 1
ATOM 647 N N . LEU A 1 82 ? 10.977 -2.273 -9.164 1 93.69 82 LEU A N 1
ATOM 648 C CA . LEU A 1 82 ? 10.328 -1.475 -8.133 1 93.69 82 LEU A CA 1
ATOM 649 C C . LEU A 1 82 ? 11.242 -1.28 -6.93 1 93.69 82 LEU A C 1
ATOM 651 O O . LEU A 1 82 ? 12.156 -2.074 -6.707 1 93.69 82 LEU A O 1
ATOM 655 N N . GLN A 1 83 ? 10.984 -0.286 -6.242 1 86.44 83 GLN A N 1
ATOM 656 C CA . GLN A 1 83 ? 11.883 0.09 -5.156 1 86.44 83 GLN A CA 1
ATOM 657 C C . GLN A 1 83 ? 11.602 -0.741 -3.904 1 86.44 83 GLN A C 1
ATOM 659 O O . GLN A 1 83 ? 12.539 -1.192 -3.236 1 86.44 83 GLN A O 1
ATOM 664 N N . ASP A 1 84 ? 10.375 -0.888 -3.598 1 90.5 84 ASP A N 1
ATOM 665 C CA . ASP A 1 84 ? 10.047 -1.552 -2.34 1 90.5 84 ASP A CA 1
ATOM 666 C C . ASP A 1 84 ? 8.648 -2.156 -2.385 1 90.5 84 ASP A C 1
ATOM 668 O O . ASP A 1 84 ? 7.965 -2.086 -3.41 1 90.5 84 ASP A O 1
ATOM 672 N N . SER A 1 85 ? 8.289 -2.814 -1.316 1 93.81 85 SER A N 1
ATOM 673 C CA . SER A 1 85 ? 7.008 -3.508 -1.214 1 93.81 85 SER A CA 1
ATOM 674 C C . SER A 1 85 ? 5.84 -2.539 -1.365 1 93.81 85 SER A C 1
ATOM 676 O O . SER A 1 85 ? 4.805 -2.891 -1.934 1 93.81 85 SER A O 1
ATOM 678 N N . ALA A 1 86 ? 5.988 -1.307 -0.856 1 93.44 86 ALA A N 1
ATOM 679 C CA . ALA A 1 86 ? 4.922 -0.314 -0.963 1 93.44 86 ALA A CA 1
ATOM 680 C C . ALA A 1 86 ? 4.605 -0.006 -2.424 1 93.44 86 ALA A C 1
ATOM 682 O O . ALA A 1 86 ? 3.438 0.113 -2.799 1 93.44 86 ALA A O 1
ATOM 683 N N . GLU A 1 87 ? 5.645 0.132 -3.146 1 93.62 87 GLU A N 1
ATOM 684 C CA . GLU A 1 87 ? 5.445 0.409 -4.566 1 93.62 87 GLU A CA 1
ATOM 685 C C . GLU A 1 87 ? 4.715 -0.739 -5.254 1 93.62 87 GLU A C 1
ATOM 687 O O . GLU A 1 87 ? 3.838 -0.511 -6.094 1 93.62 87 GLU A O 1
ATOM 692 N N . LEU A 1 88 ? 5.086 -1.95 -4.938 1 96.5 88 LEU A N 1
ATOM 693 C CA . LEU A 1 88 ? 4.41 -3.1 -5.531 1 96.5 88 LEU A CA 1
ATOM 694 C C . LEU A 1 88 ? 2.932 -3.111 -5.156 1 96.5 88 LEU A C 1
ATOM 696 O O . LEU A 1 88 ? 2.072 -3.355 -6.008 1 96.5 88 LEU A O 1
ATOM 700 N N . ILE A 1 89 ? 2.65 -2.842 -3.934 1 96 89 ILE A N 1
ATOM 701 C CA . ILE A 1 89 ? 1.272 -2.834 -3.455 1 96 89 ILE A CA 1
ATOM 702 C C . ILE A 1 89 ? 0.475 -1.766 -4.199 1 96 89 ILE A C 1
ATOM 704 O O . ILE A 1 89 ? -0.571 -2.057 -4.785 1 96 89 ILE A O 1
ATOM 708 N N . THR A 1 90 ? 1.018 -0.545 -4.258 1 92.94 90 THR A N 1
ATOM 709 C CA . THR A 1 90 ? 0.262 0.578 -4.801 1 92.94 90 THR A CA 1
ATOM 710 C C . THR A 1 90 ? 0.137 0.462 -6.316 1 92.94 90 THR A C 1
ATOM 712 O O . THR A 1 90 ? -0.839 0.934 -6.902 1 92.94 90 THR A O 1
ATOM 715 N N . LYS A 1 91 ? 1.022 -0.221 -6.918 1 93.94 91 LYS A N 1
ATOM 716 C CA . LYS A 1 91 ? 1.043 -0.33 -8.375 1 93.94 91 LYS A CA 1
ATOM 717 C C . LYS A 1 91 ? -0.148 -1.139 -8.883 1 93.94 91 LYS A C 1
ATOM 719 O O . LYS A 1 91 ? -0.726 -0.817 -9.922 1 93.94 91 LYS A O 1
ATOM 724 N N . TYR A 1 92 ? -0.546 -2.148 -8.133 1 95.31 92 TYR A N 1
ATOM 725 C CA . TYR A 1 92 ? -1.508 -3.07 -8.727 1 95.31 92 TYR A CA 1
ATOM 726 C C . TYR A 1 92 ? -2.783 -3.141 -7.895 1 95.31 92 TYR A C 1
ATOM 728 O O . TYR A 1 92 ? -3.756 -3.787 -8.289 1 95.31 92 TYR A O 1
ATOM 736 N N . MET A 1 93 ? -2.799 -2.553 -6.801 1 91.88 93 MET A N 1
ATOM 737 C CA . MET A 1 93 ? -3.918 -2.711 -5.875 1 91.88 93 MET A CA 1
ATOM 738 C C . MET A 1 93 ? -5.238 -2.354 -6.551 1 91.88 93 MET A C 1
ATOM 740 O O . MET A 1 93 ? -6.227 -3.074 -6.41 1 91.88 93 MET A O 1
ATOM 744 N N . ASP A 1 94 ? -5.328 -1.264 -7.34 1 89.75 94 ASP A N 1
ATOM 745 C CA . ASP A 1 94 ? -6.555 -0.845 -8.008 1 89.75 94 ASP A CA 1
ATOM 746 C C . ASP A 1 94 ? -6.992 -1.872 -9.047 1 89.75 94 ASP A C 1
ATOM 748 O O . ASP A 1 94 ? -8.18 -2.193 -9.156 1 89.75 94 ASP A O 1
ATOM 752 N N . GLU A 1 95 ? -6.027 -2.32 -9.773 1 93.88 95 GLU A N 1
ATOM 753 C CA . GLU A 1 95 ? -6.332 -3.291 -10.82 1 93.88 95 GLU A CA 1
ATOM 754 C C . GLU A 1 95 ? -6.828 -4.605 -10.227 1 93.88 95 GLU A C 1
ATOM 756 O O . GLU A 1 95 ? -7.754 -5.223 -10.758 1 93.88 95 GLU A O 1
ATOM 761 N N . VAL A 1 96 ? -6.227 -5.023 -9.141 1 96 96 VAL A N 1
ATOM 762 C CA . VAL A 1 96 ? -6.652 -6.262 -8.49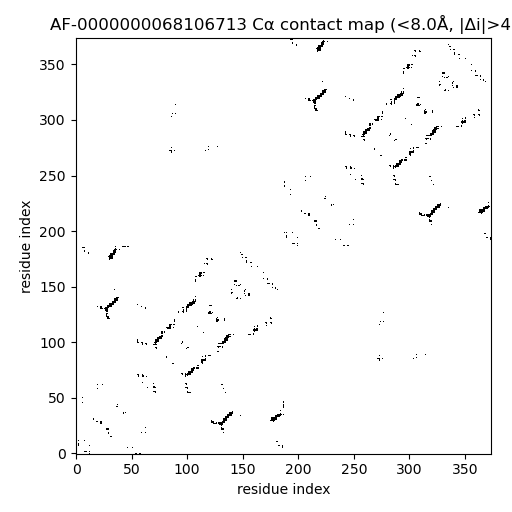2 1 96 96 VAL A CA 1
ATOM 763 C C . VAL A 1 96 ? -8.062 -6.09 -7.926 1 96 96 VAL A C 1
ATOM 765 O O . VAL A 1 96 ? -8.891 -7 -8.016 1 96 96 VAL A O 1
ATOM 768 N N . ALA A 1 97 ? -8.281 -4.969 -7.406 1 92.5 97 ALA A N 1
ATOM 769 C CA . ALA A 1 97 ? -9.609 -4.695 -6.867 1 92.5 97 ALA A CA 1
ATOM 770 C C . ALA A 1 97 ? -10.664 -4.727 -7.969 1 92.5 97 ALA A C 1
ATOM 772 O O . ALA A 1 97 ? -11.781 -5.211 -7.754 1 92.5 97 ALA A O 1
ATOM 773 N N . LYS A 1 98 ? -10.289 -4.242 -9.062 1 93.12 98 LYS A N 1
ATOM 774 C CA . LYS A 1 98 ? -11.211 -4.172 -10.195 1 93.12 98 LYS A CA 1
ATOM 775 C C . LYS A 1 98 ? -11.391 -5.539 -10.844 1 93.12 98 LYS A C 1
ATOM 777 O O . LYS A 1 98 ? -12.516 -5.973 -11.094 1 93.12 98 LYS A O 1
ATOM 782 N N . ASP A 1 99 ? -10.258 -6.27 -11.07 1 96.31 99 ASP A N 1
ATOM 783 C CA . ASP A 1 99 ? -10.281 -7.465 -11.906 1 96.31 99 ASP A CA 1
ATOM 784 C C . ASP A 1 99 ? -10.484 -8.727 -11.07 1 96.31 99 ASP A C 1
ATOM 786 O O . ASP A 1 99 ? -10.906 -9.758 -11.586 1 96.31 99 ASP A O 1
ATOM 790 N N . GLY A 1 100 ? -10.023 -8.656 -9.906 1 97.31 100 GLY A N 1
ATOM 791 C CA . GLY A 1 100 ? -10.305 -9.734 -8.969 1 97.31 100 GLY A CA 1
ATOM 792 C C . GLY A 1 100 ? -9.25 -10.82 -8.977 1 97.31 100 GLY A C 1
ATOM 793 O O . GLY A 1 100 ? -9.219 -11.672 -8.086 1 97.31 100 GLY A O 1
ATOM 794 N N . VAL A 1 101 ? -8.398 -10.789 -10 1 98.56 101 VAL A N 1
ATOM 795 C CA . VAL A 1 101 ? -7.418 -11.859 -10.086 1 98.56 101 VAL A CA 1
ATOM 796 C C . VAL A 1 101 ? -6.062 -11.289 -10.5 1 98.56 101 VAL A C 1
ATOM 798 O O . VAL A 1 101 ? -5.98 -10.492 -11.438 1 98.56 101 VAL A O 1
ATOM 801 N N . MET A 1 102 ? -5.082 -11.688 -9.758 1 98.69 102 MET A N 1
ATOM 802 C CA . MET A 1 102 ? -3.699 -11.391 -10.125 1 98.69 102 MET A CA 1
ATOM 803 C C . MET A 1 102 ? -2.881 -12.672 -10.242 1 98.69 102 MET A C 1
ATOM 805 O O . MET A 1 102 ? -2.916 -13.523 -9.344 1 98.69 102 MET A O 1
ATOM 809 N N . LEU A 1 103 ? -2.229 -12.805 -11.383 1 98.88 103 LEU A N 1
ATOM 810 C CA . LEU A 1 103 ? -1.272 -13.883 -11.625 1 98.88 103 LEU A CA 1
ATOM 811 C C . LEU A 1 103 ? 0.159 -13.359 -11.562 1 98.88 103 LEU A C 1
ATOM 813 O O . LEU A 1 103 ? 0.58 -12.578 -12.422 1 98.88 103 LEU A O 1
ATOM 817 N N . MET A 1 104 ? 0.884 -13.805 -10.531 1 98.81 104 MET A N 1
ATOM 818 C CA . MET A 1 104 ? 2.305 -13.492 -10.414 1 98.81 104 MET A CA 1
ATOM 819 C C . MET A 1 104 ? 3.162 -14.688 -10.812 1 98.81 104 MET A C 1
ATOM 821 O O . MET A 1 104 ? 3.209 -15.688 -10.094 1 98.81 104 MET A O 1
ATOM 825 N N . THR A 1 105 ? 3.842 -14.57 -11.906 1 98.81 105 THR A N 1
ATOM 826 C CA . THR A 1 105 ? 4.613 -15.703 -12.414 1 98.81 105 THR A CA 1
ATOM 827 C C . THR A 1 105 ? 6.055 -15.641 -11.906 1 98.81 105 THR A C 1
ATOM 829 O O . THR A 1 105 ? 6.578 -14.555 -11.633 1 98.81 105 THR A O 1
ATOM 832 N N . LYS A 1 106 ? 6.664 -16.75 -11.742 1 98.62 106 LYS A N 1
ATOM 833 C CA . LYS A 1 106 ? 8.07 -16.906 -11.391 1 98.62 106 LYS A CA 1
ATOM 834 C C . LYS A 1 106 ? 8.375 -16.234 -10.047 1 98.62 106 LYS A C 1
ATOM 836 O O . LYS A 1 106 ? 9.32 -15.453 -9.93 1 98.62 106 LYS A O 1
ATOM 841 N N . ILE A 1 107 ? 7.578 -16.672 -9.039 1 98.81 107 ILE A N 1
ATOM 842 C CA . ILE A 1 107 ? 7.711 -15.969 -7.77 1 98.81 107 ILE A CA 1
ATOM 843 C C . ILE A 1 107 ? 9.055 -16.312 -7.133 1 98.81 107 ILE A C 1
ATOM 845 O O . ILE A 1 107 ? 9.516 -15.594 -6.238 1 98.81 107 ILE A O 1
ATOM 849 N N . ASP A 1 108 ? 9.688 -17.391 -7.59 1 98.38 108 ASP A N 1
ATOM 850 C CA . ASP A 1 108 ? 11.039 -17.734 -7.152 1 98.38 108 ASP A CA 1
ATOM 851 C C . ASP A 1 108 ? 12.055 -16.703 -7.664 1 98.38 108 ASP A C 1
ATOM 853 O O . ASP A 1 108 ? 13.195 -16.672 -7.199 1 98.38 108 ASP A O 1
ATOM 857 N N . SER A 1 109 ? 11.602 -15.797 -8.5 1 98.31 109 SER A N 1
ATOM 858 C CA . SER A 1 109 ? 12.477 -14.75 -9.023 1 98.31 109 SER A CA 1
ATOM 859 C C . SER A 1 109 ? 12.07 -13.375 -8.5 1 98.31 109 SER A C 1
ATOM 861 O O . SER A 1 109 ? 12.633 -12.359 -8.906 1 98.31 109 SER A O 1
ATOM 863 N N . LEU A 1 110 ? 11.125 -13.297 -7.621 1 98.69 110 LEU A N 1
ATOM 864 C CA . LEU A 1 110 ? 10.719 -12.039 -7.012 1 98.69 110 LEU A CA 1
ATOM 865 C C . LEU A 1 110 ? 11.844 -11.453 -6.168 1 98.69 110 LEU A C 1
ATOM 867 O O . LEU A 1 110 ? 12.391 -12.125 -5.289 1 98.69 110 LEU A O 1
ATOM 871 N N . PRO A 1 111 ? 12.219 -10.227 -6.48 1 97.75 111 PRO A N 1
ATOM 872 C CA . PRO A 1 111 ? 13.234 -9.617 -5.621 1 97.75 111 PRO A CA 1
ATOM 873 C C . PRO A 1 111 ? 12.844 -9.633 -4.145 1 97.75 111 PRO A C 1
ATOM 875 O O . PRO A 1 111 ? 11.695 -9.352 -3.801 1 97.75 111 PRO A O 1
ATOM 878 N N . SER A 1 112 ? 13.844 -9.969 -3.318 1 97.19 112 SER A N 1
ATOM 879 C CA . SER A 1 112 ? 13.617 -10.156 -1.89 1 97.19 112 SER A CA 1
ATOM 880 C C . SER A 1 112 ? 13.008 -8.914 -1.253 1 97.19 112 SER A C 1
ATOM 882 O O . SER A 1 112 ? 12.148 -9.016 -0.374 1 97.19 112 SER A O 1
ATOM 884 N N . SER A 1 113 ? 13.312 -7.734 -1.734 1 94.38 113 SER A N 1
ATOM 885 C CA . SER A 1 113 ? 12.867 -6.469 -1.155 1 94.38 113 SER A CA 1
ATOM 886 C C . SER A 1 113 ? 11.383 -6.246 -1.393 1 94.38 113 SER A C 1
ATOM 888 O O . SER A 1 113 ? 10.766 -5.387 -0.754 1 94.38 113 SER A O 1
ATOM 890 N N . LEU A 1 114 ? 10.836 -7.082 -2.307 1 97.19 114 LEU A N 1
ATOM 891 C CA . LEU A 1 114 ? 9.43 -6.898 -2.664 1 97.19 114 LEU A CA 1
ATOM 892 C C . LEU A 1 114 ? 8.562 -7.961 -2 1 97.19 114 LEU A C 1
ATOM 894 O O . LEU A 1 114 ? 7.332 -7.836 -1.979 1 97.19 114 LEU A O 1
ATOM 898 N N . ALA A 1 115 ? 9.164 -8.938 -1.389 1 97.81 115 ALA A N 1
ATOM 899 C CA . ALA A 1 115 ? 8.461 -10.148 -0.961 1 97.81 115 ALA A CA 1
ATOM 900 C C . ALA A 1 115 ? 7.398 -9.828 0.082 1 97.81 115 ALA A C 1
ATOM 902 O O . ALA A 1 115 ? 6.316 -10.422 0.081 1 97.81 115 ALA A O 1
ATOM 903 N N . MET A 1 116 ? 7.68 -8.805 0.912 1 96.12 116 MET A N 1
ATOM 904 C CA . MET A 1 116 ? 6.758 -8.477 1.994 1 96.12 116 MET A CA 1
ATOM 905 C C . MET A 1 116 ? 5.418 -8.008 1.442 1 96.12 116 MET A C 1
ATOM 907 O O . MET A 1 116 ? 4.395 -8.094 2.125 1 96.12 116 MET A O 1
ATOM 911 N N . ALA A 1 117 ? 5.398 -7.5 0.248 1 97.12 117 ALA A N 1
ATOM 912 C CA . ALA A 1 117 ? 4.152 -7.062 -0.376 1 97.12 117 ALA A CA 1
ATOM 913 C C . ALA A 1 117 ? 3.137 -8.203 -0.431 1 97.12 117 ALA A C 1
ATOM 915 O O . ALA A 1 117 ? 1.929 -7.969 -0.345 1 97.12 117 ALA A O 1
ATOM 916 N N . LEU A 1 118 ? 3.645 -9.406 -0.526 1 98.25 118 LEU A N 1
ATOM 917 C CA . LEU A 1 118 ? 2.768 -10.562 -0.697 1 98.25 118 LEU A CA 1
ATOM 918 C C . LEU A 1 118 ? 2.01 -10.859 0.591 1 98.25 118 LEU A C 1
ATOM 920 O O . LEU A 1 118 ? 0.938 -11.469 0.557 1 98.25 118 LEU A O 1
ATOM 924 N N . HIS A 1 119 ? 2.553 -10.398 1.677 1 95.69 119 HIS A N 1
ATOM 925 C CA . HIS A 1 119 ? 1.841 -10.508 2.945 1 95.69 119 HIS A CA 1
ATOM 926 C C . HIS A 1 119 ? 0.487 -9.812 2.879 1 95.69 119 HIS A C 1
ATOM 928 O O . HIS A 1 119 ? -0.495 -10.297 3.449 1 95.69 119 HIS A O 1
ATOM 934 N N . TYR A 1 120 ? 0.511 -8.766 2.174 1 94.38 120 TYR A N 1
ATOM 935 C CA . TYR A 1 120 ? -0.688 -7.934 2.1 1 94.38 120 TYR A CA 1
ATOM 936 C C . TYR A 1 120 ? -1.627 -8.43 1.007 1 94.38 120 TYR A C 1
ATOM 938 O O . TYR A 1 120 ? -2.846 -8.461 1.191 1 94.38 120 TYR A O 1
ATOM 946 N N . TYR A 1 121 ? -1.101 -8.867 -0.074 1 97 121 TYR A N 1
ATOM 947 C CA . TYR A 1 121 ? -1.921 -9.391 -1.159 1 97 121 TYR A CA 1
ATOM 948 C C . TYR A 1 121 ? -2.625 -10.68 -0.738 1 97 121 TYR A C 1
ATOM 950 O O . TYR A 1 121 ? -3.734 -10.961 -1.194 1 97 121 TYR A O 1
ATOM 958 N N . CYS A 1 122 ? -2.004 -11.344 0.162 1 97.19 122 CYS A N 1
ATOM 959 C CA . CYS A 1 122 ? -2.525 -12.656 0.531 1 97.19 122 CYS A CA 1
ATOM 960 C C . CYS A 1 122 ? -3.215 -12.609 1.89 1 97.19 122 CYS A C 1
ATOM 962 O O . CYS A 1 122 ? -3.467 -13.648 2.5 1 97.19 122 CYS A O 1
ATOM 964 N N . ASP A 1 123 ? -3.51 -11.484 2.385 1 94.5 123 ASP A N 1
ATOM 965 C CA . ASP A 1 123 ? -4.172 -11.359 3.68 1 94.5 123 ASP A CA 1
ATOM 966 C C . ASP A 1 123 ? -5.656 -11.695 3.574 1 94.5 123 ASP A C 1
ATOM 968 O O . ASP A 1 123 ? -6.441 -10.898 3.047 1 94.5 123 ASP A O 1
ATOM 972 N N . GLU A 1 124 ? -6 -12.773 4.133 1 93.75 124 GLU A N 1
ATOM 973 C CA . GLU A 1 124 ? -7.375 -13.25 4.008 1 93.75 124 GLU A CA 1
ATOM 974 C C . GLU A 1 124 ? -8.297 -12.523 4.977 1 93.75 124 GLU A C 1
ATOM 976 O O . GLU A 1 124 ? -9.5 -12.414 4.738 1 93.75 124 GLU A O 1
ATOM 981 N N . TYR A 1 125 ? -7.789 -12.016 6.039 1 90.75 125 TYR A N 1
ATOM 982 C CA . TYR A 1 125 ? -8.609 -11.398 7.07 1 90.75 125 TYR A CA 1
ATOM 983 C C . TYR A 1 125 ? -8.891 -9.938 6.742 1 90.75 125 TYR A C 1
ATOM 985 O O . TYR A 1 125 ? -9.984 -9.438 6.996 1 90.75 125 TYR A O 1
ATOM 993 N N . ASN A 1 126 ? -7.84 -9.266 6.238 1 89.5 126 ASN A N 1
ATOM 994 C CA . ASN A 1 126 ? -7.953 -7.898 5.742 1 89.5 126 ASN A CA 1
ATOM 995 C C . ASN A 1 126 ? -7.438 -7.777 4.309 1 89.5 126 ASN A C 1
ATOM 997 O O . ASN A 1 126 ? -6.383 -7.188 4.07 1 89.5 126 ASN A O 1
ATOM 1001 N N . PRO A 1 127 ? -8.352 -8.258 3.475 1 93.31 127 PRO A N 1
ATOM 1002 C CA . PRO A 1 127 ? -7.836 -8.32 2.104 1 93.31 127 PRO A CA 1
ATOM 1003 C C . PRO A 1 127 ? -7.641 -6.941 1.48 1 93.31 127 PRO A C 1
ATOM 1005 O O . PRO A 1 127 ? -8.438 -6.031 1.723 1 93.31 127 PRO A O 1
ATOM 1008 N N . LEU A 1 128 ? -6.543 -6.801 0.769 1 91.94 128 LEU A N 1
ATOM 1009 C CA . LEU A 1 128 ? -6.305 -5.594 -0.013 1 91.94 128 LEU A CA 1
ATOM 1010 C C . LEU A 1 128 ? -7.406 -5.383 -1.044 1 91.94 128 LEU A C 1
ATOM 1012 O O . LEU A 1 128 ? -7.797 -4.246 -1.319 1 91.94 128 LEU A O 1
ATOM 1016 N N . ALA A 1 129 ? -7.809 -6.508 -1.638 1 92.06 129 ALA A N 1
ATOM 1017 C CA . ALA A 1 129 ? -8.93 -6.559 -2.574 1 92.06 129 ALA A CA 1
ATOM 1018 C C . ALA A 1 129 ? -9.875 -7.707 -2.238 1 92.06 129 ALA A C 1
ATOM 1020 O O . ALA A 1 129 ? -9.492 -8.875 -2.305 1 92.06 129 ALA A O 1
ATOM 1021 N N . LYS A 1 130 ? -11.039 -7.312 -1.979 1 92.94 130 LYS A N 1
ATOM 1022 C CA . LYS A 1 130 ? -12.016 -8.344 -1.634 1 92.94 130 LYS A CA 1
ATOM 1023 C C . LYS A 1 130 ? -12.367 -9.188 -2.852 1 92.94 130 LYS A C 1
ATOM 1025 O O . LYS A 1 130 ? -12.297 -8.719 -3.986 1 92.94 130 LYS A O 1
ATOM 1030 N N . LYS A 1 131 ? -12.758 -10.438 -2.529 1 96.56 131 LYS A N 1
ATOM 1031 C CA . LYS A 1 131 ? -13.148 -11.383 -3.574 1 96.56 131 LYS A CA 1
ATOM 1032 C C . LYS A 1 131 ? -12.078 -11.492 -4.648 1 96.56 131 LYS A C 1
ATOM 1034 O O . LYS A 1 131 ? -12.367 -11.375 -5.844 1 96.56 131 LYS A O 1
ATOM 1039 N N . SER A 1 132 ? -10.906 -11.68 -4.152 1 98.06 132 SER A N 1
ATOM 1040 C CA . SER A 1 132 ? -9.805 -11.75 -5.105 1 98.06 132 SER A CA 1
ATOM 1041 C C . SER A 1 132 ? -9 -13.039 -4.922 1 98.06 132 SER A C 1
ATOM 1043 O O . SER A 1 132 ? -8.953 -13.594 -3.824 1 98.06 132 SER A O 1
ATOM 1045 N N . ALA A 1 133 ? -8.422 -13.492 -5.988 1 98.62 133 ALA A N 1
ATOM 1046 C CA . ALA A 1 133 ? -7.52 -14.641 -5.984 1 98.62 133 ALA A CA 1
ATOM 1047 C C . ALA A 1 133 ? -6.129 -14.258 -6.477 1 98.62 133 ALA A C 1
ATOM 1049 O O . ALA A 1 133 ? -5.988 -13.586 -7.504 1 98.62 133 ALA A O 1
ATOM 1050 N N . ILE A 1 134 ? -5.129 -14.68 -5.711 1 98.81 134 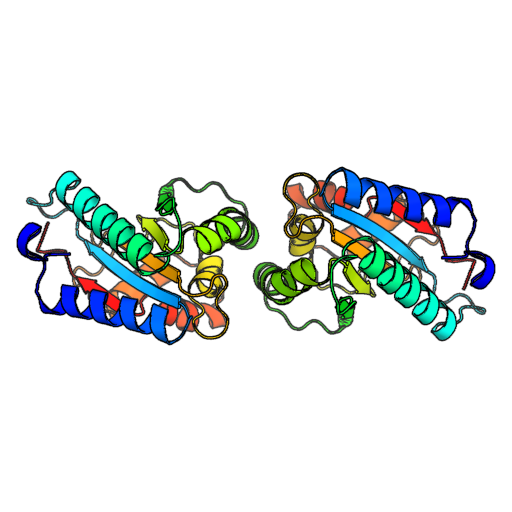ILE A N 1
ATOM 1051 C CA . ILE A 1 134 ? -3.742 -14.461 -6.105 1 98.81 134 ILE A CA 1
ATOM 1052 C C . ILE A 1 134 ? -3.113 -15.789 -6.531 1 98.81 134 ILE A C 1
ATOM 1054 O O . ILE A 1 134 ? -3.021 -16.719 -5.73 1 98.81 134 ILE A O 1
ATOM 1058 N N . PHE A 1 135 ? -2.744 -15.828 -7.785 1 98.88 135 PHE A N 1
ATOM 1059 C CA . PHE A 1 135 ? -2.092 -17.016 -8.32 1 98.88 135 PHE A CA 1
ATOM 1060 C C . PHE A 1 135 ? -0.589 -16.797 -8.445 1 98.88 135 PHE A C 1
ATOM 1062 O O . PHE A 1 135 ? -0.148 -15.75 -8.93 1 98.88 135 PHE A O 1
ATOM 1069 N N . PHE A 1 136 ? 0.13 -17.797 -8.023 1 98.94 136 PHE A N 1
ATOM 1070 C CA . PHE A 1 136 ? 1.58 -17.797 -8.18 1 98.94 136 PHE A CA 1
ATOM 1071 C C . PHE A 1 136 ? 2.041 -18.984 -9.023 1 98.94 136 PHE A C 1
ATOM 1073 O O . PHE A 1 136 ? 1.425 -20.047 -8.992 1 98.94 136 PHE A O 1
ATOM 1080 N N . THR A 1 137 ? 3.061 -18.719 -9.742 1 98.81 137 THR A N 1
ATOM 1081 C CA . THR A 1 137 ? 3.773 -19.859 -10.297 1 98.81 137 THR A CA 1
ATOM 1082 C C . THR A 1 137 ? 5.207 -19.906 -9.781 1 98.81 137 THR A C 1
ATOM 1084 O O . THR A 1 137 ? 5.836 -18.875 -9.578 1 98.81 137 THR A O 1
ATOM 1087 N N . LEU A 1 138 ? 5.676 -21.109 -9.547 1 98.75 138 LEU A N 1
ATOM 1088 C CA . LEU A 1 138 ? 7.039 -21.344 -9.086 1 98.75 138 LEU A CA 1
ATOM 1089 C C . LEU A 1 138 ? 7.715 -22.438 -9.898 1 98.75 138 LEU A C 1
ATOM 1091 O O . LEU A 1 138 ? 7.141 -23.516 -10.086 1 98.75 138 LEU A O 1
ATOM 1095 N N . ASP A 1 139 ? 8.891 -22.125 -10.375 1 98.31 139 ASP A N 1
ATOM 1096 C CA . ASP A 1 139 ? 9.688 -23.109 -11.094 1 98.31 139 ASP A CA 1
ATOM 1097 C C . ASP A 1 139 ? 10.57 -23.906 -10.133 1 98.31 139 ASP A C 1
ATOM 1099 O O . ASP A 1 139 ? 11.57 -23.375 -9.625 1 98.31 139 ASP A O 1
ATOM 1103 N N . LEU A 1 140 ? 10.289 -25.156 -10.039 1 97.44 140 LEU A N 1
ATOM 1104 C CA . LEU A 1 140 ? 10.984 -26.031 -9.102 1 97.44 140 LEU A CA 1
ATOM 1105 C C . LEU A 1 140 ? 12.438 -26.219 -9.516 1 97.44 140 LEU A C 1
ATOM 1107 O O . LEU A 1 140 ? 13.289 -26.547 -8.68 1 97.44 140 LEU A O 1
ATOM 1111 N N . SER A 1 141 ? 12.742 -26.016 -10.75 1 96.94 141 SER A N 1
ATOM 1112 C CA . SER A 1 141 ? 14.109 -26.188 -11.242 1 96.94 141 SER A CA 1
ATOM 1113 C C . SER A 1 141 ? 15.047 -25.172 -10.594 1 96.94 141 SER A C 1
ATOM 1115 O O . SER A 1 141 ? 16.266 -25.359 -10.594 1 96.94 141 SER A O 1
ATOM 1117 N N . ASN A 1 142 ? 14.516 -24.109 -10.016 1 96.75 142 ASN A N 1
ATOM 1118 C CA . ASN A 1 142 ? 15.312 -23.078 -9.383 1 96.75 142 ASN A CA 1
ATOM 1119 C C . ASN A 1 142 ? 15.445 -23.297 -7.879 1 96.75 142 ASN A C 1
ATOM 1121 O O . ASN A 1 142 ? 15.945 -22.438 -7.156 1 96.75 142 ASN A O 1
ATOM 1125 N N . CYS A 1 143 ? 14.961 -24.469 -7.477 1 95.25 143 CYS A N 1
ATOM 1126 C CA . CYS A 1 143 ? 15.016 -24.828 -6.07 1 95.25 143 CYS A CA 1
ATOM 1127 C C . CYS A 1 143 ? 15.938 -26.031 -5.852 1 95.25 143 CYS A C 1
ATOM 1129 O O . CYS A 1 143 ? 16.234 -26.766 -6.793 1 95.25 143 CYS A O 1
ATOM 1131 N N . SER A 1 144 ? 16.375 -26.109 -4.656 1 88.75 144 SER A N 1
ATOM 1132 C CA . SER A 1 144 ? 17.312 -27.188 -4.344 1 88.75 144 SER A CA 1
ATOM 1133 C C . SER A 1 144 ? 16.609 -28.531 -4.293 1 88.75 144 SER A C 1
ATOM 1135 O O . SER A 1 144 ? 17.141 -29.547 -4.762 1 88.75 144 SER A O 1
ATOM 1137 N N . ASP A 1 145 ? 15.344 -28.453 -3.688 1 83.5 145 ASP A N 1
ATOM 1138 C CA . ASP A 1 145 ? 14.578 -29.703 -3.539 1 83.5 145 ASP A CA 1
ATOM 1139 C C . ASP A 1 145 ? 13.727 -29.969 -4.777 1 83.5 145 ASP A C 1
ATOM 1141 O O . ASP A 1 145 ? 13.156 -29.047 -5.359 1 83.5 145 ASP A O 1
ATOM 1145 N N . GLN A 1 146 ? 13.648 -31.266 -5.121 1 81.44 146 GLN A N 1
ATOM 1146 C CA . GLN A 1 146 ? 12.945 -31.625 -6.348 1 81.44 146 GLN A CA 1
ATOM 1147 C C . GLN A 1 146 ? 11.516 -32.062 -6.059 1 81.44 146 GLN A C 1
ATOM 1149 O O . GLN A 1 146 ? 10.727 -32.281 -6.984 1 81.44 146 GLN A O 1
ATOM 1154 N N . MET A 1 147 ? 11.164 -32.094 -4.785 1 88.38 147 MET A N 1
ATOM 1155 C CA . MET A 1 147 ? 9.789 -32.438 -4.441 1 88.38 147 MET A CA 1
ATOM 1156 C C . MET A 1 147 ? 8.953 -31.203 -4.148 1 88.38 147 MET A C 1
ATOM 1158 O O . MET A 1 147 ? 9.375 -30.344 -3.379 1 88.38 147 MET A O 1
ATOM 1162 N N . PRO A 1 148 ? 7.805 -31.203 -4.816 1 93 148 PRO A N 1
ATOM 1163 C CA . PRO A 1 148 ? 6.973 -30.016 -4.613 1 93 148 PRO A CA 1
ATOM 1164 C C . PRO A 1 148 ? 6.066 -30.141 -3.387 1 93 148 PRO A C 1
ATOM 1166 O O . PRO A 1 148 ? 4.84 -30.109 -3.514 1 93 148 PRO A O 1
ATOM 1169 N N . THR A 1 149 ? 6.547 -30.25 -2.18 1 94.62 149 THR A N 1
ATOM 1170 C CA . THR A 1 149 ? 5.781 -30.219 -0.938 1 94.62 149 THR A CA 1
ATOM 1171 C C . THR A 1 149 ? 5.719 -28.797 -0.376 1 94.62 149 THR A C 1
ATOM 1173 O O . THR A 1 149 ? 6.508 -27.938 -0.763 1 94.62 149 THR A O 1
ATOM 1176 N N . HIS A 1 150 ? 4.781 -28.609 0.487 1 96.06 150 HIS A N 1
ATOM 1177 C CA . HIS A 1 150 ? 4.66 -27.312 1.133 1 96.06 150 HIS A CA 1
ATOM 1178 C C . HIS A 1 150 ? 5.98 -26.875 1.761 1 96.06 150 HIS A C 1
ATOM 1180 O O . HIS A 1 150 ? 6.469 -25.781 1.498 1 96.06 150 HIS A O 1
ATOM 1186 N N . SER A 1 151 ? 6.543 -27.812 2.465 1 95.75 151 SER A N 1
ATOM 1187 C CA . SER A 1 151 ? 7.77 -27.516 3.199 1 95.75 151 SER A CA 1
ATOM 1188 C C . SER A 1 151 ? 8.914 -27.172 2.248 1 95.75 151 SER A C 1
ATOM 1190 O O . SER A 1 151 ? 9.664 -26.219 2.492 1 95.75 151 SER A O 1
ATOM 1192 N N . HIS A 1 152 ? 9.031 -27.875 1.153 1 96.75 152 HIS A N 1
ATOM 1193 C CA . HIS A 1 152 ? 10.125 -27.641 0.219 1 96.75 152 HIS A CA 1
ATOM 1194 C C . HIS A 1 152 ? 9.945 -26.328 -0.528 1 96.75 152 HIS A C 1
ATOM 1196 O O . HIS A 1 152 ? 10.922 -25.609 -0.773 1 96.75 152 HIS A O 1
ATOM 1202 N N . VAL A 1 153 ? 8.773 -26.047 -0.863 1 98.12 153 VAL A N 1
ATOM 1203 C CA . VAL A 1 153 ? 8.492 -24.797 -1.557 1 98.12 153 VAL A CA 1
ATOM 1204 C C . VAL A 1 153 ? 8.734 -23.609 -0.618 1 98.12 153 VAL A C 1
ATOM 1206 O O . VAL A 1 153 ? 9.359 -22.625 -1.007 1 98.12 153 VAL A O 1
ATOM 1209 N N . GLU A 1 154 ? 8.336 -23.734 0.613 1 98.12 154 GLU A N 1
ATOM 1210 C CA . GLU A 1 154 ? 8.57 -22.688 1.601 1 98.12 154 GLU A CA 1
ATOM 1211 C C . GLU A 1 154 ? 10.062 -22.469 1.831 1 98.12 154 GLU A C 1
ATOM 1213 O O . GLU A 1 154 ? 10.531 -21.328 1.892 1 98.12 154 GLU A O 1
ATOM 1218 N N . LYS A 1 155 ? 10.758 -23.578 1.955 1 97.25 155 LYS A N 1
ATOM 1219 C CA . LYS A 1 155 ? 12.203 -23.484 2.146 1 97.25 155 LYS A CA 1
ATOM 1220 C C . LYS A 1 155 ? 12.867 -22.797 0.958 1 97.25 155 LYS A C 1
ATOM 1222 O O . LYS A 1 155 ? 13.773 -21.984 1.135 1 97.25 155 LYS A O 1
ATOM 1227 N N . CYS A 1 156 ? 12.438 -23.141 -0.217 1 98.19 156 CYS A N 1
ATOM 1228 C CA . CYS A 1 156 ? 12.969 -22.531 -1.432 1 98.19 156 CYS A CA 1
ATOM 1229 C C . CYS A 1 156 ? 12.758 -21.031 -1.425 1 98.19 156 CYS A C 1
ATOM 1231 O O . CYS A 1 156 ? 13.711 -20.266 -1.603 1 98.19 156 CYS A O 1
ATOM 1233 N N . LEU A 1 157 ? 11.578 -20.562 -1.126 1 98.5 157 LEU A N 1
ATOM 1234 C CA . LEU A 1 157 ? 11.258 -19.141 -1.135 1 98.5 157 LEU A CA 1
ATOM 1235 C C . LEU A 1 157 ? 11.961 -18.406 0.008 1 98.5 157 LEU A C 1
ATOM 1237 O O . LEU A 1 157 ? 12.453 -17.297 -0.168 1 98.5 157 LEU A O 1
ATOM 1241 N N . ALA A 1 158 ? 12.031 -19.078 1.133 1 98.19 158 ALA A N 1
ATOM 1242 C CA . ALA A 1 158 ? 12.734 -18.484 2.268 1 98.19 158 ALA A CA 1
ATOM 1243 C C . ALA A 1 158 ? 14.195 -18.203 1.923 1 98.19 158 ALA A C 1
ATOM 1245 O O . ALA A 1 158 ? 14.734 -17.172 2.307 1 98.19 158 ALA A O 1
ATOM 1246 N N . SER A 1 159 ? 14.789 -19.078 1.221 1 97.75 159 SER A N 1
ATOM 1247 C CA . SER A 1 159 ? 16.188 -18.922 0.852 1 97.75 159 SER A CA 1
ATOM 1248 C C . SER A 1 159 ? 16.375 -17.766 -0.134 1 97.75 159 SER A C 1
ATOM 1250 O O . SER A 1 159 ? 17.453 -17.172 -0.194 1 97.75 159 SER A O 1
ATOM 1252 N N . LYS A 1 160 ? 15.375 -17.422 -0.87 1 97.88 160 LYS A N 1
ATOM 1253 C CA . LYS A 1 160 ? 15.445 -16.359 -1.879 1 97.88 160 LYS A CA 1
ATOM 1254 C C . LYS A 1 160 ? 15.055 -15.008 -1.289 1 97.88 160 LYS A C 1
ATOM 1256 O O . LYS A 1 160 ? 15.508 -13.969 -1.771 1 97.88 160 LYS A O 1
ATOM 1261 N N . TRP A 1 161 ? 14.266 -15.07 -0.243 1 98 161 TRP A N 1
ATOM 1262 C CA . TRP A 1 161 ? 13.742 -13.844 0.355 1 98 161 TRP A CA 1
ATOM 1263 C C . TRP A 1 161 ? 14.492 -13.5 1.638 1 98 161 TRP A C 1
ATOM 1265 O O . TRP A 1 161 ? 13.883 -13.328 2.695 1 98 161 TRP A O 1
ATOM 1275 N N . LYS A 1 162 ? 15.711 -13.141 1.457 1 96.88 162 LYS A N 1
ATOM 1276 C CA . LYS A 1 162 ? 16.641 -12.977 2.576 1 96.88 162 LYS A CA 1
ATOM 1277 C C . LYS A 1 162 ? 16.438 -11.633 3.266 1 96.88 162 LYS A C 1
ATOM 1279 O O . LYS A 1 162 ? 16.812 -11.453 4.422 1 96.88 162 LYS A O 1
ATOM 1284 N N . SER A 1 163 ? 15.812 -10.695 2.555 1 93.44 163 SER A N 1
ATOM 1285 C CA . SER A 1 163 ? 15.641 -9.367 3.131 1 93.44 163 SER A CA 1
ATOM 1286 C C . SER A 1 163 ? 14.422 -9.32 4.047 1 93.44 163 SER A C 1
ATOM 1288 O O . SER A 1 163 ? 14.234 -8.352 4.797 1 93.44 163 SER A O 1
ATOM 1290 N N . VAL A 1 164 ? 13.617 -10.336 3.988 1 95.19 164 VAL A N 1
ATOM 1291 C CA . VAL A 1 164 ? 12.445 -10.391 4.863 1 95.19 164 VAL A CA 1
ATOM 1292 C C . VAL A 1 164 ? 12.891 -10.664 6.301 1 95.19 164 VAL A C 1
ATOM 1294 O O . VAL A 1 164 ? 13.672 -11.586 6.551 1 95.19 164 VAL A O 1
ATOM 1297 N N . PRO A 1 165 ? 12.375 -9.844 7.227 1 92.44 165 PRO A N 1
ATOM 1298 C CA . PRO A 1 165 ? 12.727 -10.102 8.625 1 92.44 165 PRO A CA 1
ATOM 1299 C C . PRO A 1 165 ? 12.352 -11.516 9.078 1 92.44 165 PRO A C 1
ATOM 1301 O O . PRO A 1 165 ? 11.312 -12.039 8.672 1 92.44 165 PRO A O 1
ATOM 1304 N N . SER A 1 166 ? 13.18 -12.078 9.945 1 95.38 166 SER A N 1
ATOM 1305 C CA . SER A 1 166 ? 13.023 -13.461 10.398 1 95.38 166 SER A CA 1
ATOM 1306 C C . SER A 1 166 ? 11.656 -13.672 11.047 1 95.38 166 SER A C 1
ATOM 1308 O O . SER A 1 166 ? 11.039 -14.719 10.867 1 95.38 166 SER A O 1
ATOM 1310 N N . ALA A 1 167 ? 11.203 -12.617 11.734 1 94.12 167 ALA A N 1
ATOM 1311 C CA . ALA A 1 167 ? 9.938 -12.742 12.438 1 94.12 167 ALA A CA 1
ATOM 1312 C C . ALA A 1 167 ? 8.766 -12.805 11.461 1 94.12 167 ALA A C 1
ATOM 1314 O O . ALA A 1 167 ? 7.68 -13.273 11.805 1 94.12 167 ALA A O 1
ATOM 1315 N N . ASN A 1 168 ? 9.023 -12.422 10.172 1 95.38 168 ASN A N 1
ATOM 1316 C CA . ASN A 1 168 ? 7.922 -12.273 9.234 1 95.38 168 ASN A CA 1
ATOM 1317 C C . ASN A 1 168 ? 7.934 -13.375 8.18 1 95.38 168 ASN A C 1
ATOM 1319 O O . ASN A 1 168 ? 6.934 -13.594 7.488 1 95.38 168 ASN A O 1
ATOM 1323 N N . ILE A 1 169 ? 9.031 -14.102 8.047 1 97.69 169 ILE A N 1
ATOM 1324 C CA . ILE A 1 169 ? 9.203 -15.023 6.93 1 97.69 169 ILE A CA 1
ATOM 1325 C C . ILE A 1 169 ? 8.234 -16.188 7.07 1 97.69 169 ILE A C 1
ATOM 1327 O O . ILE A 1 169 ? 7.629 -16.625 6.086 1 97.69 169 ILE A O 1
ATOM 1331 N N . GLY A 1 170 ? 8.023 -16.703 8.266 1 97.25 170 GLY A N 1
ATOM 1332 C CA . GLY A 1 170 ? 7.09 -17.797 8.484 1 97.25 170 GLY A CA 1
ATOM 1333 C C . GLY A 1 170 ? 5.668 -17.438 8.094 1 97.25 170 GLY A C 1
ATOM 1334 O O . GLY A 1 170 ? 5.082 -18.094 7.223 1 97.25 170 GLY A O 1
ATOM 1335 N N . PRO A 1 171 ? 5.125 -16.391 8.742 1 96.38 171 PRO A N 1
ATOM 1336 C CA . PRO A 1 171 ? 3.773 -15.953 8.391 1 96.38 171 PRO A CA 1
ATOM 1337 C C . PRO A 1 171 ? 3.621 -15.641 6.906 1 96.38 171 PRO A C 1
ATOM 1339 O O . PRO A 1 171 ? 2.602 -15.984 6.301 1 96.38 171 PRO A O 1
ATOM 1342 N N . LEU A 1 172 ? 4.625 -15.062 6.324 1 97.69 172 LEU A N 1
ATOM 1343 C CA . LEU A 1 172 ? 4.586 -14.734 4.902 1 97.69 172 LEU A CA 1
ATOM 1344 C C . LEU A 1 172 ? 4.484 -15.992 4.051 1 97.69 172 LEU A C 1
ATOM 1346 O O . LEU A 1 172 ? 3.607 -16.094 3.189 1 97.69 172 LEU A O 1
ATOM 1350 N N . LEU A 1 173 ? 5.289 -16.938 4.336 1 98.56 173 LEU A N 1
ATOM 1351 C CA . LEU A 1 173 ? 5.316 -18.172 3.561 1 98.56 173 LEU A CA 1
ATOM 1352 C C . LEU A 1 173 ? 4.008 -18.953 3.721 1 98.56 173 LEU A C 1
ATOM 1354 O O . LEU A 1 173 ? 3.504 -19.531 2.756 1 98.56 173 LEU A O 1
ATOM 1358 N N . SER A 1 174 ? 3.469 -18.906 4.922 1 97.06 174 SER A N 1
ATOM 1359 C CA . SER A 1 174 ? 2.205 -19.578 5.172 1 97.06 174 SER A CA 1
ATOM 1360 C C . SER A 1 174 ? 1.081 -19 4.324 1 97.06 174 SER A C 1
ATOM 1362 O O . SER A 1 174 ? 0.179 -19.719 3.893 1 97.06 174 SER A O 1
ATOM 1364 N N . ARG A 1 175 ? 1.151 -17.734 4.059 1 97 175 ARG A N 1
ATOM 1365 C CA . ARG A 1 175 ? 0.128 -17.078 3.258 1 97 175 ARG A CA 1
ATOM 1366 C C . ARG A 1 175 ? 0.334 -17.359 1.771 1 97 175 ARG A C 1
ATOM 1368 O O . ARG A 1 175 ? -0.625 -17.625 1.045 1 97 175 ARG A O 1
ATOM 1375 N N . VAL A 1 176 ? 1.549 -17.344 1.33 1 98.38 176 VAL A N 1
ATOM 1376 C CA . VAL A 1 176 ? 1.884 -17.469 -0.083 1 98.38 176 VAL A CA 1
ATOM 1377 C C . VAL A 1 176 ? 1.654 -18.922 -0.531 1 98.38 176 VAL A C 1
ATOM 1379 O O . VAL A 1 176 ? 1.111 -19.156 -1.612 1 98.38 176 VAL A O 1
ATOM 1382 N N . VAL A 1 177 ? 2.104 -19.797 0.331 1 97.56 177 VAL A N 1
ATOM 1383 C CA . VAL A 1 177 ? 1.979 -21.203 0.004 1 97.56 177 VAL A CA 1
ATOM 1384 C C . VAL A 1 177 ? 0.742 -21.797 0.687 1 97.56 177 VAL A C 1
ATOM 1386 O O . VAL A 1 177 ? 0.82 -22.828 1.349 1 97.56 177 VAL A O 1
ATOM 1389 N N . SER A 1 178 ? -0.354 -21.156 0.513 1 95.62 178 SER A N 1
ATOM 1390 C CA . SER A 1 178 ? -1.606 -21.578 1.13 1 95.62 178 SER A CA 1
ATOM 1391 C C . SER A 1 178 ? -2.148 -22.844 0.471 1 95.62 178 SER A C 1
ATOM 1393 O O . SER A 1 178 ? -2.279 -23.891 1.121 1 95.62 178 SER A O 1
ATOM 1395 N N . VAL A 1 179 ? -2.432 -22.812 -0.801 1 96.38 179 VAL A N 1
ATOM 1396 C CA . VAL A 1 179 ? -2.859 -23.953 -1.604 1 96.38 179 VAL A CA 1
ATOM 1397 C C . VAL A 1 179 ? -1.796 -24.281 -2.65 1 96.38 179 VAL A C 1
ATOM 1399 O O . VAL A 1 179 ? -1.49 -23.453 -3.512 1 96.38 179 VAL A O 1
ATOM 1402 N N . LEU A 1 180 ? -1.272 -25.469 -2.506 1 97.12 180 LEU A N 1
ATOM 1403 C CA . LEU A 1 180 ? -0.232 -25.906 -3.432 1 97.12 180 LEU A CA 1
ATOM 1404 C C . LEU A 1 180 ? -0.802 -26.828 -4.492 1 97.12 180 LEU A C 1
ATOM 1406 O O . LEU A 1 180 ? -1.457 -27.828 -4.164 1 97.12 180 LEU A O 1
ATOM 1410 N N . ILE A 1 181 ? -0.608 -26.453 -5.703 1 96.88 181 ILE A N 1
ATOM 1411 C CA . ILE A 1 181 ? -1.035 -27.266 -6.836 1 96.88 181 ILE A CA 1
ATOM 1412 C C . ILE A 1 181 ? 0.186 -27.75 -7.617 1 96.88 181 ILE A C 1
ATOM 1414 O O . ILE A 1 181 ? 0.873 -26.938 -8.258 1 96.88 181 ILE A O 1
ATOM 1418 N N . ASP A 1 182 ? 0.395 -29.031 -7.57 1 95.75 182 ASP A N 1
ATOM 1419 C CA . ASP A 1 182 ? 1.54 -29.641 -8.242 1 95.75 182 ASP A CA 1
ATOM 1420 C C . ASP A 1 182 ? 1.205 -29.984 -9.695 1 95.75 182 ASP A C 1
ATOM 1422 O O . ASP A 1 182 ? 0.382 -30.859 -9.953 1 95.75 182 ASP A O 1
ATOM 1426 N N . VAL A 1 183 ? 1.937 -29.281 -10.609 1 96 183 VAL A N 1
ATOM 1427 C CA . VAL A 1 183 ? 1.7 -29.578 -12.023 1 96 183 VAL A CA 1
ATOM 1428 C C . VAL A 1 183 ? 3.012 -29.984 -12.695 1 96 183 VAL A C 1
ATOM 1430 O O . VAL A 1 183 ? 3.168 -29.828 -13.906 1 96 183 VAL A O 1
ATOM 1433 N N . THR A 1 184 ? 3.99 -30.453 -11.938 1 94.31 184 THR A N 1
ATOM 1434 C CA . THR A 1 184 ? 5.32 -30.797 -12.43 1 94.31 184 THR A CA 1
ATOM 1435 C C . THR A 1 184 ? 5.242 -31.953 -13.414 1 94.31 184 THR A C 1
ATOM 1437 O O . THR A 1 184 ? 6.059 -32.062 -14.336 1 94.31 184 THR A O 1
ATOM 1440 N N . SER A 1 185 ? 4.262 -32.781 -13.258 1 90.56 185 SER A N 1
ATOM 1441 C CA . SER A 1 185 ? 4.152 -33.969 -14.117 1 90.56 185 SER A CA 1
ATOM 1442 C C . SER A 1 185 ? 3.137 -33.75 -15.234 1 90.56 185 SER A C 1
ATOM 1444 O O . SER A 1 185 ? 2.959 -34.594 -16.094 1 90.56 185 SER A O 1
ATOM 1446 N N . THR A 1 186 ? 2.475 -32.656 -15.211 1 90.56 186 THR A N 1
ATOM 1447 C CA . THR A 1 186 ? 1.388 -32.406 -16.156 1 90.56 186 THR A CA 1
ATOM 1448 C C . THR A 1 186 ? 1.915 -31.75 -17.422 1 90.56 186 THR A C 1
ATOM 1450 O O . THR A 1 186 ? 1.462 -32.062 -18.531 1 90.56 186 THR A O 1
ATOM 1453 N N . PHE A 1 187 ? 2.904 -30.859 -17.188 1 92.12 187 PHE A N 1
ATOM 1454 C CA . PHE A 1 187 ? 3.404 -30.109 -18.328 1 92.12 187 PHE A CA 1
ATOM 1455 C C . PHE A 1 187 ? 4.855 -30.469 -18.625 1 92.12 187 PHE A C 1
ATOM 1457 O O . PHE A 1 187 ? 5.652 -30.656 -17.703 1 92.12 187 PHE A O 1
ATOM 1464 N N . MET B 1 1 ? -14.406 27.969 5.859 1 47.81 1 MET B N 1
ATOM 1465 C CA . MET B 1 1 ? -13.742 28.078 7.152 1 47.81 1 MET B CA 1
ATOM 1466 C C . MET B 1 1 ? -13.391 29.531 7.457 1 47.81 1 MET B C 1
ATOM 1468 O O . MET B 1 1 ? -12.891 30.25 6.586 1 47.81 1 MET B O 1
ATOM 1472 N N . ARG B 1 2 ? -14.148 30.172 8.172 1 53.34 2 ARG B N 1
ATOM 1473 C CA . ARG B 1 2 ? -13.82 31.562 8.43 1 53.34 2 ARG B CA 1
ATOM 1474 C C . ARG B 1 2 ? -12.555 31.688 9.258 1 53.34 2 ARG B C 1
ATOM 1476 O O . ARG B 1 2 ? -12.492 31.203 10.391 1 53.34 2 ARG B O 1
ATOM 1483 N N . GLY B 1 3 ? -11.383 31.875 8.688 1 55.06 3 GLY B N 1
ATOM 1484 C CA . GLY B 1 3 ? -10.102 32.125 9.312 1 55.06 3 GLY B CA 1
ATOM 1485 C C . GLY B 1 3 ? -10.188 33.062 10.492 1 55.06 3 GLY B C 1
ATOM 1486 O O . GLY B 1 3 ? -9.336 33.031 11.391 1 55.06 3 GLY B O 1
ATOM 1487 N N . GLU B 1 4 ? -11.297 33.781 10.508 1 63.22 4 GLU B N 1
ATOM 1488 C CA . GLU B 1 4 ? -11.422 34.812 11.531 1 63.22 4 GLU B CA 1
ATOM 1489 C C . GLU B 1 4 ? -11.578 34.188 12.922 1 63.22 4 GLU B C 1
ATOM 1491 O O . GLU B 1 4 ? -11.055 34.719 13.906 1 63.22 4 GLU B O 1
ATOM 1496 N N . LYS B 1 5 ? -12.07 33 12.875 1 76.19 5 LYS B N 1
ATOM 1497 C CA . LYS B 1 5 ? -12.32 32.375 14.172 1 76.19 5 LYS B CA 1
ATOM 1498 C C . LYS B 1 5 ? -11.008 32.062 14.883 1 76.19 5 LYS B C 1
ATOM 1500 O O . LYS B 1 5 ? -10.922 32.156 16.109 1 76.19 5 LYS B O 1
ATOM 1505 N N . TYR B 1 6 ? -9.906 31.75 14.164 1 82.81 6 TYR B N 1
ATOM 1506 C CA . TYR B 1 6 ? -8.68 31.266 14.789 1 82.81 6 TYR B CA 1
ATOM 1507 C C . TYR B 1 6 ? -7.523 32.219 14.547 1 82.81 6 TYR B C 1
ATOM 1509 O O . TYR B 1 6 ? -6.383 31.953 14.93 1 82.81 6 TYR B O 1
ATOM 1517 N N . ASN B 1 7 ? -7.707 33.344 14.086 1 83.69 7 ASN B N 1
ATOM 1518 C CA . ASN B 1 7 ? -6.707 34.375 13.812 1 83.69 7 ASN B CA 1
ATOM 1519 C C . ASN B 1 7 ? -5.605 33.875 12.891 1 83.69 7 ASN B C 1
ATOM 1521 O O . ASN B 1 7 ? -4.434 34.219 13.062 1 83.69 7 ASN B O 1
ATOM 1525 N N . VAL B 1 8 ? -5.859 32.906 12.078 1 89.62 8 VAL B N 1
ATOM 1526 C CA . VAL B 1 8 ? -4.934 32.469 11.039 1 89.62 8 VAL B CA 1
ATOM 1527 C C . VAL B 1 8 ? -4.914 33.469 9.891 1 89.62 8 VAL B C 1
ATOM 1529 O O . VAL B 1 8 ? -5.949 34.031 9.531 1 89.62 8 VAL B O 1
ATOM 1532 N N . ASP B 1 9 ? -3.77 33.75 9.391 1 88.94 9 ASP B N 1
ATOM 1533 C CA . ASP B 1 9 ? -3.621 34.781 8.359 1 88.94 9 ASP B CA 1
ATOM 1534 C C . ASP B 1 9 ? -4.441 34.438 7.117 1 88.94 9 ASP B C 1
ATOM 1536 O O . ASP B 1 9 ? -4.57 33.25 6.758 1 88.94 9 ASP B O 1
ATOM 1540 N N . GLU B 1 10 ? -4.938 35.406 6.469 1 89.69 10 GLU B N 1
ATOM 1541 C CA . GLU B 1 10 ? -5.859 35.281 5.344 1 89.69 10 GLU B CA 1
ATOM 1542 C C . GLU B 1 10 ? -5.195 34.562 4.168 1 89.69 10 GLU B C 1
ATOM 1544 O O . GLU B 1 10 ? -5.84 33.781 3.457 1 89.69 10 GLU B O 1
ATOM 1549 N N . ASP B 1 11 ? -3.918 34.812 3.979 1 90.38 11 ASP B N 1
ATOM 1550 C CA . ASP B 1 11 ? -3.207 34.188 2.869 1 90.38 11 ASP B CA 1
ATOM 1551 C C . ASP B 1 11 ? -3.146 32.656 3.047 1 90.38 11 ASP B C 1
ATOM 1553 O O . ASP B 1 11 ? -3.305 31.906 2.082 1 90.38 11 ASP B O 1
ATOM 1557 N N . SER B 1 12 ? -2.945 32.281 4.23 1 91.44 12 SER B N 1
ATOM 1558 C CA . SER B 1 12 ? -2.904 30.844 4.535 1 91.44 12 SER B CA 1
ATOM 1559 C C . SER B 1 12 ? -4.254 30.188 4.273 1 91.44 12 SER B C 1
ATOM 1561 O O . SER B 1 12 ? -4.316 29.094 3.693 1 91.44 12 SER B O 1
ATOM 1563 N N . ILE B 1 13 ? -5.301 30.812 4.699 1 92.12 13 ILE B N 1
ATOM 1564 C CA . ILE B 1 13 ? -6.648 30.297 4.5 1 92.12 13 ILE B CA 1
ATOM 1565 C C . ILE B 1 13 ? -6.961 30.219 3.008 1 92.12 13 ILE B C 1
ATOM 1567 O O . ILE B 1 13 ? -7.531 29.234 2.531 1 92.12 13 ILE B O 1
ATOM 1571 N N . LEU B 1 14 ? -6.547 31.203 2.299 1 92.88 14 LEU B N 1
ATOM 1572 C CA . LEU B 1 14 ? -6.77 31.234 0.856 1 92.88 14 LEU B CA 1
ATOM 1573 C C . LEU B 1 14 ? -6.008 30.094 0.176 1 92.88 14 LEU B C 1
ATOM 1575 O O . LEU B 1 14 ? -6.527 29.453 -0.74 1 92.88 14 LEU B O 1
ATOM 1579 N N . GLN B 1 15 ? -4.809 29.875 0.618 1 93.94 15 GLN B N 1
ATOM 1580 C CA . GLN B 1 15 ? -4.008 28.781 0.083 1 93.94 15 GLN B CA 1
ATOM 1581 C C . GLN B 1 15 ? -4.707 27.438 0.299 1 93.94 15 GLN B C 1
ATOM 1583 O O . GLN B 1 15 ? -4.73 26.594 -0.599 1 93.94 15 GLN B O 1
ATOM 1588 N N . LEU B 1 16 ? -5.23 27.297 1.446 1 95.38 16 LEU B N 1
ATOM 1589 C CA . LEU B 1 16 ? -5.965 26.078 1.771 1 95.38 16 LEU B CA 1
ATOM 1590 C C . LEU B 1 16 ? -7.184 25.922 0.869 1 95.38 16 LEU B C 1
ATOM 1592 O O . LEU B 1 16 ? -7.387 24.859 0.269 1 95.38 16 LEU B O 1
ATOM 1596 N N . GLN B 1 17 ? -7.926 26.969 0.766 1 95.25 17 GLN B N 1
ATOM 1597 C CA . GLN B 1 17 ? -9.156 26.922 -0.016 1 95.25 17 GLN B CA 1
ATOM 1598 C C . GLN B 1 17 ? -8.867 26.641 -1.486 1 95.25 17 GLN B C 1
ATOM 1600 O O . GLN B 1 17 ? -9.523 25.797 -2.1 1 95.25 17 GLN B O 1
ATOM 1605 N N . THR B 1 18 ? -7.867 27.297 -1.986 1 96.31 18 THR B N 1
ATOM 1606 C CA . THR B 1 18 ? -7.504 27.109 -3.387 1 96.31 18 THR B CA 1
ATOM 1607 C C . THR B 1 18 ? -6.953 25.703 -3.617 1 96.31 18 THR B C 1
ATOM 1609 O O . THR B 1 18 ? -7.262 25.062 -4.629 1 96.31 18 THR B O 1
ATOM 1612 N N . GLY B 1 19 ? -6.148 25.266 -2.689 1 96.75 19 GLY B N 1
ATOM 1613 C CA . GLY B 1 19 ? -5.605 23.922 -2.787 1 96.75 19 GLY B CA 1
ATOM 1614 C C . GLY B 1 19 ? -6.676 22.844 -2.797 1 96.75 19 GLY B C 1
ATOM 1615 O O . GLY B 1 19 ? -6.648 21.938 -3.641 1 96.75 19 GLY B O 1
ATOM 1616 N N . ILE B 1 20 ? -7.629 22.984 -1.9 1 97.5 20 ILE B N 1
ATOM 1617 C CA . ILE B 1 20 ? -8.703 22.016 -1.782 1 97.5 20 ILE B CA 1
ATOM 1618 C C . ILE B 1 20 ? -9.594 22.062 -3.023 1 97.5 20 ILE B C 1
ATOM 1620 O O . ILE B 1 20 ? -9.992 21.016 -3.551 1 97.5 20 ILE B O 1
ATOM 1624 N N . SER B 1 21 ? -9.852 23.25 -3.496 1 96.88 21 SER B N 1
ATOM 1625 C CA . SER B 1 21 ? -10.648 23.391 -4.711 1 96.88 21 SER B CA 1
ATOM 1626 C C . SER B 1 21 ? -9.953 22.75 -5.906 1 96.88 21 SER B C 1
ATOM 1628 O O . SER B 1 21 ? -10.602 22.094 -6.727 1 96.88 21 SER B O 1
ATOM 1630 N N . SER B 1 22 ? -8.664 22.969 -5.965 1 97.19 22 SER B N 1
ATOM 1631 C CA . SER B 1 22 ? -7.887 22.375 -7.055 1 97.19 22 SER B CA 1
ATOM 1632 C C . SER B 1 22 ? -7.945 20.859 -7.016 1 97.19 22 SER B C 1
ATOM 1634 O O . SER B 1 22 ? -8.078 20.203 -8.055 1 97.19 22 SER B O 1
ATOM 1636 N N . ILE B 1 23 ? -7.832 20.281 -5.848 1 97.81 23 ILE B N 1
ATOM 1637 C CA . ILE B 1 23 ? -7.922 18.844 -5.66 1 97.81 23 ILE B CA 1
ATOM 1638 C C . ILE B 1 23 ? -9.234 18.328 -6.246 1 97.81 23 ILE B C 1
ATOM 1640 O O . ILE B 1 23 ? -9.25 17.328 -6.973 1 97.81 23 ILE B O 1
ATOM 1644 N N . SER B 1 24 ? -10.227 18.984 -5.879 1 96.19 24 SER B N 1
ATOM 1645 C CA . SER B 1 24 ? -11.555 18.578 -6.34 1 96.19 24 SER B CA 1
ATOM 1646 C C . SER B 1 24 ? -11.664 18.672 -7.855 1 96.19 24 SER B C 1
ATOM 1648 O O . SER B 1 24 ? -12.172 17.75 -8.5 1 96.19 24 SER B O 1
ATOM 1650 N N . GLU B 1 25 ? -11.164 19.703 -8.43 1 96.12 25 GLU B N 1
ATOM 1651 C CA . GLU B 1 25 ? -11.258 19.953 -9.867 1 96.12 25 GLU B CA 1
ATOM 1652 C C . GLU B 1 25 ? -10.422 18.938 -10.648 1 96.12 25 GLU B C 1
ATOM 1654 O O . GLU B 1 25 ? -10.883 18.391 -11.648 1 96.12 25 GLU B O 1
ATOM 1659 N N . LYS B 1 26 ? -9.273 18.703 -10.164 1 96.62 26 LYS B N 1
ATOM 1660 C CA . LYS B 1 26 ? -8.336 17.859 -10.891 1 96.62 26 LYS B CA 1
ATOM 1661 C C . LYS B 1 26 ? -8.5 16.391 -10.5 1 96.62 26 LYS B C 1
ATOM 1663 O O . LYS B 1 26 ? -7.91 15.5 -11.133 1 96.62 26 LYS B O 1
ATOM 1668 N N . LYS B 1 27 ? -9.227 16.094 -9.461 1 95.69 27 LYS B N 1
ATOM 1669 C CA . LYS B 1 27 ? -9.438 14.75 -8.922 1 95.69 27 LYS B CA 1
ATOM 1670 C C . LYS B 1 27 ? -8.109 14.117 -8.516 1 95.69 27 LYS B C 1
ATOM 1672 O O . LYS B 1 27 ? -7.852 12.953 -8.836 1 95.69 27 LYS B O 1
ATOM 1677 N N . ASP B 1 28 ? -7.281 14.938 -7.918 1 97 28 ASP B N 1
ATOM 1678 C CA . ASP B 1 28 ? -5.977 14.469 -7.465 1 97 28 ASP B CA 1
ATOM 1679 C C . ASP B 1 28 ? -5.828 14.633 -5.953 1 97 28 ASP B C 1
ATOM 1681 O O . ASP B 1 28 ? -6.812 14.539 -5.215 1 97 28 ASP B O 1
ATOM 1685 N N . THR B 1 29 ? -4.613 14.664 -5.508 1 97.69 29 THR B N 1
ATOM 1686 C CA . THR B 1 29 ? -4.316 14.805 -4.086 1 97.69 29 THR B CA 1
ATOM 1687 C C . THR B 1 29 ? -3.289 15.906 -3.846 1 97.69 29 THR B C 1
ATOM 1689 O O . THR B 1 29 ? -2.574 16.297 -4.77 1 97.69 29 THR B O 1
ATOM 1692 N N . ASP B 1 30 ? -3.305 16.469 -2.686 1 97.75 30 ASP B N 1
ATOM 1693 C CA . ASP B 1 30 ? -2.271 17.406 -2.258 1 97.75 30 ASP B CA 1
ATOM 1694 C C . ASP B 1 30 ? -2.035 17.312 -0.752 1 97.75 30 ASP B C 1
ATOM 1696 O O . ASP B 1 30 ? -2.859 16.75 -0.022 1 97.75 30 ASP B O 1
ATOM 1700 N N . SER B 1 31 ? -0.881 17.797 -0.42 1 98.44 31 SER B N 1
ATOM 1701 C CA . SER B 1 31 ? -0.517 17.75 0.993 1 98.44 31 SER B CA 1
ATOM 1702 C C . SER B 1 31 ? -0.282 19.156 1.544 1 98.44 31 SER B C 1
ATOM 1704 O O . SER B 1 31 ? 0.194 20.047 0.827 1 98.44 31 SER B O 1
ATOM 1706 N N . PHE B 1 32 ? -0.665 19.375 2.762 1 98.56 32 PHE B N 1
ATOM 1707 C CA . PHE B 1 32 ? -0.507 20.609 3.521 1 98.56 32 PHE B CA 1
ATOM 1708 C C . PHE B 1 32 ? 0.139 20.328 4.875 1 98.56 32 PHE B C 1
ATOM 1710 O O . PHE B 1 32 ? -0.282 19.422 5.594 1 98.56 32 PHE B O 1
ATOM 1717 N N . ILE B 1 33 ? 1.154 21.125 5.16 1 98.69 33 ILE B N 1
ATOM 1718 C CA . ILE B 1 33 ? 1.804 20.922 6.449 1 98.69 33 ILE B CA 1
ATOM 1719 C C . ILE B 1 33 ? 1.639 22.172 7.312 1 98.69 33 ILE B C 1
ATOM 1721 O O . ILE B 1 33 ? 2.031 23.281 6.906 1 98.69 33 ILE B O 1
ATOM 1725 N N . PHE B 1 34 ? 1.001 21.969 8.453 1 98.44 34 PHE B N 1
ATOM 1726 C CA . PHE B 1 34 ? 0.855 23.016 9.453 1 98.44 34 PHE B CA 1
ATOM 1727 C C . PHE B 1 34 ? 2 22.969 10.461 1 98.44 34 PHE B C 1
ATOM 1729 O O . PHE B 1 34 ? 2.188 21.969 11.148 1 98.44 34 PHE B O 1
ATOM 1736 N N . VAL B 1 35 ? 2.693 24.078 10.492 1 98.19 35 VAL B N 1
ATOM 1737 C CA . VAL B 1 35 ? 3.826 24.156 11.414 1 98.19 35 VAL B CA 1
ATOM 1738 C C . VAL B 1 35 ? 3.451 24.984 12.633 1 98.19 35 VAL B C 1
ATOM 1740 O O . VAL B 1 35 ? 2.979 26.109 12.492 1 98.19 35 VAL B O 1
ATOM 1743 N N . TYR B 1 36 ? 3.572 24.344 13.742 1 97.38 36 TYR B N 1
ATOM 1744 C CA . TYR B 1 36 ? 3.32 25.016 15.008 1 97.38 36 TYR B CA 1
ATOM 1745 C C . TYR B 1 36 ? 4.52 24.906 15.945 1 97.38 36 TYR B C 1
ATOM 1747 O O . TYR B 1 36 ? 5.52 24.266 15.602 1 97.38 36 TYR B O 1
ATOM 1755 N N . ASN B 1 37 ? 4.488 25.625 17.047 1 97 37 ASN B N 1
ATOM 1756 C CA . ASN B 1 37 ? 5.551 25.578 18.047 1 97 37 ASN B CA 1
ATOM 1757 C C . ASN B 1 37 ? 4.984 25.422 19.453 1 97 37 ASN B C 1
ATOM 1759 O O . ASN B 1 37 ? 4.469 26.375 20.031 1 97 37 ASN B O 1
ATOM 1763 N N . SER B 1 38 ? 5.152 24.234 19.984 1 96.5 38 SER B N 1
ATOM 1764 C CA . SER B 1 38 ? 4.527 23.906 21.266 1 96.5 38 SER B CA 1
ATOM 1765 C C . SER B 1 38 ? 5.273 24.562 22.422 1 96.5 38 SER B C 1
ATOM 1767 O O . SER B 1 38 ? 4.762 24.625 23.547 1 96.5 38 SER B O 1
ATOM 1769 N N . LYS B 1 39 ? 6.484 25.047 22.219 1 94.69 39 LYS B N 1
ATOM 1770 C CA 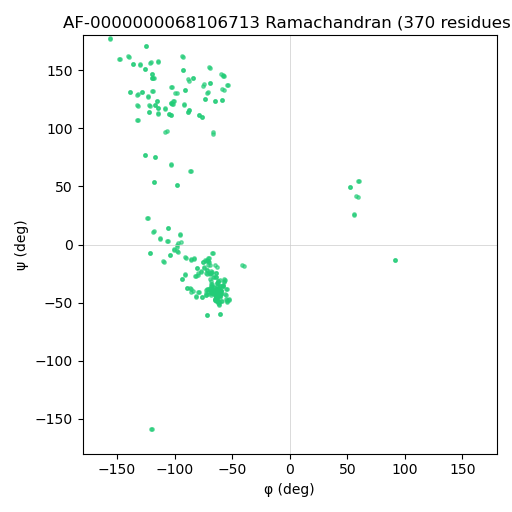. LYS B 1 39 ? 7.273 25.672 23.266 1 94.69 39 LYS B CA 1
ATOM 1771 C C . LYS B 1 39 ? 6.949 27.156 23.406 1 94.69 39 LYS B C 1
ATOM 1773 O O . LYS B 1 39 ? 7.387 27.797 24.359 1 94.69 39 LYS B O 1
ATOM 1778 N N . ASN B 1 40 ? 6.246 27.641 22.391 1 92.56 40 ASN B N 1
ATOM 1779 C CA . ASN B 1 40 ? 5.77 29.016 22.562 1 92.56 40 ASN B CA 1
ATOM 1780 C C . ASN B 1 40 ? 4.914 29.172 23.812 1 92.56 40 ASN B C 1
ATOM 1782 O O . ASN B 1 40 ? 4.027 28.344 24.062 1 92.56 40 ASN B O 1
ATOM 1786 N N . MET B 1 41 ? 5.129 30.125 24.594 1 90.19 41 MET B N 1
ATOM 1787 C CA . MET B 1 41 ? 4.477 30.344 25.875 1 90.19 41 MET B CA 1
ATOM 1788 C C . MET B 1 41 ? 2.969 30.5 25.703 1 90.19 41 MET B C 1
ATOM 1790 O O . MET B 1 41 ? 2.195 30.078 26.578 1 90.19 41 MET B O 1
ATOM 1794 N N . GLU B 1 42 ? 2.555 30.984 24.656 1 91.62 42 GLU B N 1
ATOM 1795 C CA . GLU B 1 42 ? 1.145 31.281 24.422 1 91.62 42 GLU B CA 1
ATOM 1796 C C . GLU B 1 42 ? 0.46 30.156 23.656 1 91.62 42 GLU B C 1
ATOM 1798 O O . GLU B 1 42 ? -0.71 30.281 23.281 1 91.62 42 GLU B O 1
ATOM 1803 N N . PHE B 1 43 ? 1.228 29.109 23.359 1 95.19 43 PHE B N 1
ATOM 1804 C CA . PHE B 1 43 ? 0.654 28.047 22.562 1 95.19 43 PHE B CA 1
ATOM 1805 C C . PHE B 1 43 ? -0.574 27.453 23.25 1 95.19 43 PHE B C 1
ATOM 1807 O O . PHE B 1 43 ? -0.498 27 24.391 1 95.19 43 PHE B O 1
ATOM 1814 N N . ASP B 1 44 ? -1.666 27.438 22.609 1 96.19 44 ASP B N 1
ATOM 1815 C CA . ASP B 1 44 ? -2.916 26.828 23.047 1 96.19 44 ASP B CA 1
ATOM 1816 C C . ASP B 1 44 ? -3.203 25.547 22.266 1 96.19 44 ASP B C 1
ATOM 1818 O O . ASP B 1 44 ? -3.752 25.594 21.172 1 96.19 44 ASP B O 1
ATOM 1822 N N . SER B 1 45 ? -2.836 24.422 22.891 1 96.5 45 SER B N 1
ATOM 1823 C CA . SER B 1 45 ? -2.957 23.125 22.25 1 96.5 45 SER B CA 1
ATOM 1824 C C . SER B 1 45 ? -4.406 22.812 21.891 1 96.5 45 SER B C 1
ATOM 1826 O O . SER B 1 45 ? -4.688 22.281 20.812 1 96.5 45 SER B O 1
ATOM 1828 N N . ASN B 1 46 ? -5.312 23.172 22.766 1 96.06 46 ASN B N 1
ATOM 1829 C CA . ASN B 1 46 ? -6.723 22.906 22.516 1 96.06 46 ASN B CA 1
ATOM 1830 C C . ASN B 1 46 ? -7.234 23.688 21.297 1 96.06 46 ASN B C 1
ATOM 1832 O O . ASN B 1 46 ? -7.906 23.125 20.438 1 96.06 46 ASN B O 1
ATOM 1836 N N . ALA B 1 47 ? -6.891 24.953 21.297 1 95.88 47 ALA B N 1
ATOM 1837 C CA . ALA B 1 47 ? -7.316 25.781 20.172 1 95.88 47 ALA B CA 1
ATOM 1838 C C . ALA B 1 47 ? -6.719 25.281 18.859 1 95.88 47 ALA B C 1
ATOM 1840 O O . ALA B 1 47 ? -7.402 25.234 17.844 1 95.88 47 ALA B O 1
ATOM 1841 N N . PHE B 1 48 ? -5.473 24.906 18.906 1 97.44 48 PHE B N 1
ATOM 1842 C CA . PHE B 1 48 ? -4.797 24.391 17.719 1 97.44 48 PHE B CA 1
ATOM 1843 C C . PHE B 1 48 ? -5.473 23.109 17.234 1 97.44 48 PHE B C 1
ATOM 1845 O O . PHE B 1 48 ? -5.777 22.984 16.047 1 97.44 48 PHE B O 1
ATOM 1852 N N . ASN B 1 49 ? -5.707 22.219 18.109 1 97.19 49 ASN B N 1
ATOM 1853 C CA . ASN B 1 49 ? -6.344 20.953 17.766 1 97.19 49 ASN B CA 1
ATOM 1854 C C . ASN B 1 49 ? -7.742 21.156 17.203 1 97.19 49 ASN B C 1
ATOM 1856 O O . ASN B 1 49 ? -8.141 20.484 16.25 1 97.19 49 ASN B O 1
ATOM 1860 N N . GLU B 1 50 ? -8.484 22.078 17.75 1 96.38 50 GLU B N 1
ATOM 1861 C CA . GLU B 1 50 ? -9.805 22.391 17.234 1 96.38 50 GLU B CA 1
ATOM 1862 C C . GLU B 1 50 ? -9.727 22.938 15.805 1 96.38 50 GLU B C 1
ATOM 1864 O O . GLU B 1 50 ? -10.508 22.531 14.938 1 96.38 50 GLU B O 1
ATOM 1869 N N . PHE B 1 51 ? -8.773 23.781 15.648 1 97.12 51 PHE B N 1
ATOM 1870 C CA . PHE B 1 51 ? -8.586 24.406 14.344 1 97.12 51 PHE B CA 1
ATOM 1871 C C . PHE B 1 51 ? -8.273 23.359 13.281 1 97.12 51 PHE B C 1
ATOM 1873 O O . PHE B 1 51 ? -8.93 23.312 12.234 1 97.12 51 PHE B O 1
ATOM 1880 N N . ILE B 1 52 ? -7.281 22.516 13.57 1 98.06 52 ILE B N 1
ATOM 188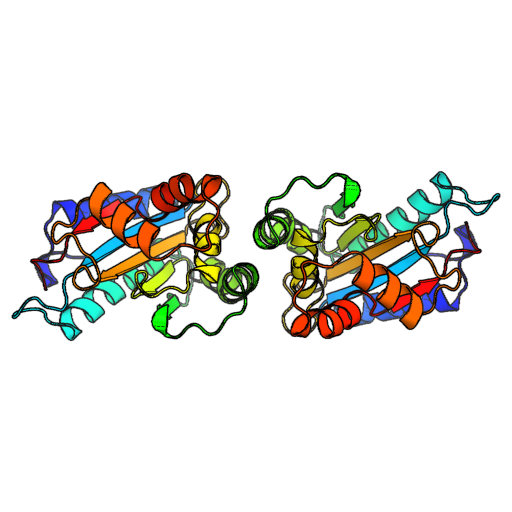1 C CA . ILE B 1 52 ? -6.816 21.578 12.555 1 98.06 52 ILE B CA 1
ATOM 1882 C C . ILE B 1 52 ? -7.906 20.547 12.273 1 98.06 52 ILE B C 1
ATOM 1884 O O . ILE B 1 52 ? -8.094 20.125 11.133 1 98.06 52 ILE B O 1
ATOM 1888 N N . ASN B 1 53 ? -8.656 20.188 13.289 1 97.62 53 ASN B N 1
ATOM 1889 C CA . ASN B 1 53 ? -9.766 19.266 13.086 1 97.62 53 ASN B CA 1
ATOM 1890 C C . ASN B 1 53 ? -10.883 19.891 12.258 1 97.62 53 ASN B C 1
ATOM 1892 O O . ASN B 1 53 ? -11.5 19.234 11.438 1 97.62 53 ASN B O 1
ATOM 1896 N N . GLU B 1 54 ? -11.133 21.109 12.508 1 96.38 54 GLU B N 1
ATOM 1897 C CA . GLU B 1 54 ? -12.141 21.797 11.719 1 96.38 54 GLU B CA 1
ATOM 1898 C C . GLU B 1 54 ? -11.727 21.906 10.25 1 96.38 54 GLU B C 1
ATOM 1900 O O . GLU B 1 54 ? -12.539 21.688 9.352 1 96.38 54 GLU B O 1
ATOM 1905 N N . VAL B 1 55 ? -10.438 22.25 10.023 1 97.56 55 VAL B N 1
ATOM 1906 C CA . VAL B 1 55 ? -9.906 22.297 8.664 1 97.56 55 VAL B CA 1
ATOM 1907 C C . VAL B 1 55 ? -10.141 20.953 7.973 1 97.56 55 VAL B C 1
ATOM 1909 O O . VAL B 1 55 ? -10.633 20.906 6.844 1 97.56 55 VAL B O 1
ATOM 1912 N N . ALA B 1 56 ? -9.797 19.891 8.695 1 98.12 56 ALA B N 1
ATOM 1913 C CA . ALA B 1 56 ? -9.938 18.547 8.141 1 98.12 56 ALA B CA 1
ATOM 1914 C C . ALA B 1 56 ? -11.398 18.219 7.84 1 98.12 56 ALA B C 1
ATOM 1916 O O . ALA B 1 56 ? -11.719 17.719 6.762 1 98.12 56 ALA B O 1
ATOM 1917 N N . LEU B 1 57 ? -12.25 18.547 8.766 1 96.75 57 LEU B N 1
ATOM 1918 C CA . LEU B 1 57 ? -13.672 18.234 8.625 1 96.75 57 LEU B CA 1
ATOM 1919 C C . LEU B 1 57 ? -14.289 19 7.469 1 96.75 57 LEU B C 1
ATOM 1921 O O . LEU B 1 57 ? -15.008 18.422 6.648 1 96.75 57 LEU B O 1
ATOM 1925 N N . VAL B 1 58 ? -14.047 20.297 7.375 1 95.81 58 VAL B N 1
ATOM 1926 C CA . VAL B 1 58 ? -14.594 21.125 6.316 1 95.81 58 VAL B CA 1
ATOM 1927 C C . VAL B 1 58 ? -14.086 20.656 4.957 1 95.81 58 VAL B C 1
ATOM 1929 O O . VAL B 1 58 ? -14.844 20.594 3.986 1 95.81 58 VAL B O 1
ATOM 1932 N N . SER B 1 59 ? -12.812 20.328 4.887 1 97.88 59 SER B N 1
ATOM 1933 C CA . SER B 1 59 ? -12.242 19.797 3.646 1 97.88 59 SER B CA 1
ATOM 1934 C C . SER B 1 59 ? -12.906 18.5 3.234 1 97.88 59 SER B C 1
ATOM 1936 O O . SER B 1 59 ? -13.211 18.297 2.057 1 97.88 59 SER B O 1
ATOM 1938 N N . ALA B 1 60 ? -13.109 17.625 4.23 1 97.75 60 ALA B N 1
ATOM 1939 C CA . ALA B 1 60 ? -13.758 16.344 3.947 1 97.75 60 ALA B CA 1
ATOM 1940 C C . ALA B 1 60 ? -15.164 16.547 3.396 1 97.75 60 ALA B C 1
ATOM 1942 O O . ALA B 1 60 ? -15.57 15.883 2.443 1 97.75 60 ALA B O 1
ATOM 1943 N N . LYS B 1 61 ? -15.891 17.5 3.979 1 95.94 61 LYS B N 1
ATOM 1944 C CA . LYS B 1 61 ? -17.234 17.828 3.51 1 95.94 61 LYS B CA 1
ATOM 1945 C C . LYS B 1 61 ? -17.219 18.297 2.059 1 95.94 61 LYS B C 1
ATOM 1947 O O . LYS B 1 61 ? -18.062 17.906 1.261 1 95.94 61 LYS B O 1
ATOM 1952 N N . PHE B 1 62 ? -16.25 19.047 1.789 1 96.44 62 PHE B N 1
ATOM 1953 C CA . PHE B 1 62 ? -16.141 19.609 0.446 1 96.44 62 PHE B CA 1
ATOM 1954 C C . PHE B 1 62 ? -15.766 18.516 -0.559 1 96.44 62 PHE B C 1
ATOM 1956 O O . PHE B 1 62 ? -16.328 18.469 -1.659 1 96.44 62 PHE B O 1
ATOM 1963 N N . LEU B 1 63 ? -14.867 17.672 -0.205 1 97.31 63 LEU B N 1
ATOM 1964 C CA . LEU B 1 63 ? -14.312 16.688 -1.133 1 97.31 63 LEU B CA 1
ATOM 1965 C C . LEU B 1 63 ? -15.234 15.484 -1.271 1 97.31 63 LEU B C 1
ATOM 1967 O O . LEU B 1 63 ? -15.172 14.758 -2.264 1 97.31 63 LEU B O 1
ATOM 1971 N N . ARG B 1 64 ? -16 15.234 -0.227 1 95.94 64 ARG B N 1
ATOM 1972 C CA . ARG B 1 64 ? -16.984 14.156 -0.246 1 95.94 64 ARG B CA 1
ATOM 1973 C C . ARG B 1 64 ? -18.391 14.688 -0.079 1 95.94 64 ARG B C 1
ATOM 1975 O O . ARG B 1 64 ? -19.156 14.195 0.754 1 95.94 64 ARG B O 1
ATOM 1982 N N . ASN B 1 65 ? -18.75 15.539 -0.832 1 87.75 65 ASN B N 1
ATOM 1983 C CA . ASN B 1 65 ? -20.016 16.266 -0.698 1 87.75 65 ASN B CA 1
ATOM 1984 C C . ASN B 1 65 ? -21.219 15.383 -0.999 1 87.75 65 ASN B C 1
ATOM 1986 O O . ASN B 1 65 ? -22.344 15.727 -0.656 1 87.75 65 ASN B O 1
ATOM 1990 N N . GLU B 1 66 ? -21.016 14.25 -1.525 1 86.81 66 GLU B N 1
ATOM 1991 C CA . GLU B 1 66 ? -22.109 13.352 -1.863 1 86.81 66 GLU B CA 1
ATOM 1992 C C . GLU B 1 66 ? -22.328 12.305 -0.774 1 86.81 66 GLU B C 1
ATOM 1994 O O . GLU B 1 66 ? -23.281 11.523 -0.831 1 86.81 66 GLU B O 1
ATOM 1999 N N . SER B 1 67 ? -21.484 12.32 0.108 1 85.62 67 SER B N 1
ATOM 2000 C CA . SER B 1 67 ? -21.578 11.312 1.16 1 85.62 67 SER B CA 1
ATOM 2001 C C . SER B 1 67 ? -22.547 11.734 2.256 1 85.62 67 SER B C 1
ATOM 2003 O O . SER B 1 67 ? -22.609 12.914 2.607 1 85.62 67 SER B O 1
ATOM 2005 N N . SER B 1 68 ? -23.25 10.836 2.77 1 87.12 68 SER B N 1
ATOM 2006 C CA . SER B 1 68 ? -24.188 11.078 3.857 1 87.12 68 SER B CA 1
ATOM 2007 C C . SER B 1 68 ? -23.469 11.211 5.195 1 87.12 68 SER B C 1
ATOM 2009 O O . SER B 1 68 ? -24 11.773 6.145 1 87.12 68 SER B O 1
ATOM 2011 N N . THR B 1 69 ? -22.281 10.617 5.23 1 90.06 69 THR B N 1
ATOM 2012 C CA . THR B 1 69 ? -21.469 10.68 6.441 1 90.06 69 THR B CA 1
ATOM 2013 C C . THR B 1 69 ? -20.125 11.32 6.156 1 90.06 69 THR B C 1
ATOM 2015 O O . THR B 1 69 ? -19.422 10.914 5.223 1 90.06 69 THR B O 1
ATOM 2018 N N . VAL B 1 70 ? -19.906 12.398 6.824 1 90 70 VAL B N 1
ATOM 2019 C CA . VAL B 1 70 ? -18.641 13.086 6.648 1 90 70 VAL B CA 1
ATOM 2020 C C . VAL B 1 70 ? -17.719 12.773 7.824 1 90 70 VAL B C 1
ATOM 2022 O O . VAL B 1 70 ? -18.078 12.977 8.984 1 90 70 VAL B O 1
ATOM 2025 N N . ARG B 1 71 ? -16.609 12.219 7.492 1 93.56 71 ARG B N 1
ATOM 2026 C CA . ARG B 1 71 ? -15.578 11.898 8.469 1 93.56 71 ARG B CA 1
ATOM 2027 C C . ARG B 1 71 ? -14.188 12.18 7.906 1 93.56 71 ARG B C 1
ATOM 2029 O O . ARG B 1 71 ? -14.047 12.477 6.719 1 93.56 71 ARG B O 1
ATOM 2036 N N . HIS B 1 72 ? -13.234 12.281 8.727 1 96.56 72 HIS B N 1
ATOM 2037 C CA . HIS B 1 72 ? -11.82 12.297 8.367 1 96.56 72 HIS B CA 1
ATOM 2038 C C . HIS B 1 72 ? -11 11.422 9.305 1 96.56 72 HIS B C 1
ATOM 2040 O O . HIS B 1 72 ? -11.414 11.164 10.438 1 96.56 72 HIS B O 1
ATOM 2046 N N . ILE B 1 73 ? -9.906 10.992 8.797 1 97.44 73 ILE B N 1
ATOM 2047 C CA . ILE B 1 73 ? -9.023 10.141 9.594 1 97.44 73 ILE B CA 1
ATOM 2048 C C . ILE B 1 73 ? -8.008 11 10.336 1 97.44 73 ILE B C 1
ATOM 2050 O O . ILE B 1 73 ? -7.434 11.93 9.766 1 97.44 73 ILE B O 1
ATOM 2054 N N . VAL B 1 74 ? -7.855 10.711 11.594 1 98.44 74 VAL B N 1
ATOM 2055 C CA . VAL B 1 74 ? -6.801 11.344 12.383 1 98.44 74 VAL B CA 1
ATOM 2056 C C . VAL B 1 74 ? -5.797 10.289 12.844 1 98.44 74 VAL B C 1
ATOM 2058 O O . VAL B 1 74 ? -6.176 9.297 13.469 1 98.44 74 VAL B O 1
ATOM 2061 N N . VAL B 1 75 ? -4.555 10.531 12.492 1 98.56 75 VAL B N 1
ATOM 2062 C CA . VAL B 1 75 ? -3.488 9.602 12.852 1 98.56 75 VAL B CA 1
ATOM 2063 C C . VAL B 1 75 ? -2.418 10.328 13.664 1 98.56 75 VAL B C 1
ATOM 2065 O O . VAL B 1 75 ? -1.767 11.242 13.164 1 98.56 75 VAL B O 1
ATOM 2068 N N . ASP B 1 76 ? -2.277 9.961 14.898 1 98.44 76 ASP B N 1
ATOM 2069 C CA . ASP B 1 76 ? -1.122 10.383 15.688 1 98.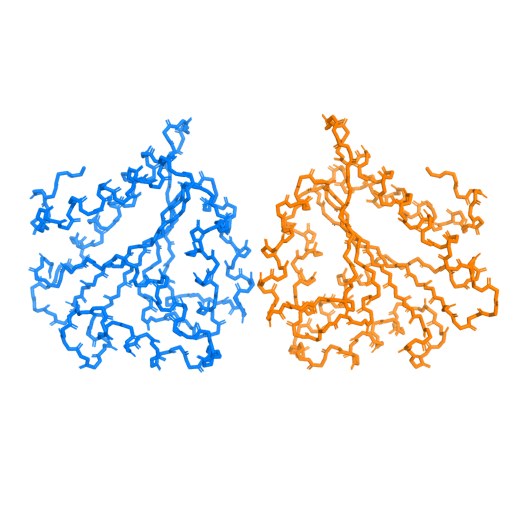44 76 ASP B CA 1
ATOM 2070 C C . ASP B 1 76 ? 0.108 9.539 15.344 1 98.44 76 ASP B C 1
ATOM 2072 O O . ASP B 1 76 ? 0.194 8.375 15.727 1 98.44 76 ASP B O 1
ATOM 2076 N N . THR B 1 77 ? 1.124 10.148 14.695 1 98.5 77 THR B N 1
ATOM 2077 C CA . THR B 1 77 ? 2.211 9.352 14.133 1 98.5 77 THR B CA 1
ATOM 2078 C C . THR B 1 77 ? 3.141 8.852 15.234 1 98.5 77 THR B C 1
ATOM 2080 O O . THR B 1 77 ? 3.859 7.871 15.047 1 98.5 77 THR B O 1
ATOM 2083 N N . SER B 1 78 ? 3.076 9.531 16.391 1 96.88 78 SER B N 1
ATOM 2084 C CA . SER B 1 78 ? 3.928 9.125 17.5 1 96.88 78 SER B CA 1
ATOM 2085 C C . SER B 1 78 ? 3.436 7.832 18.125 1 96.88 78 SER B C 1
ATOM 2087 O O . SER B 1 78 ? 4.176 7.176 18.875 1 96.88 78 SER B O 1
ATOM 2089 N N . SER B 1 79 ? 2.234 7.422 17.812 1 96.94 79 SER B N 1
ATOM 2090 C CA . SER B 1 79 ? 1.635 6.25 18.453 1 96.94 79 SER B CA 1
ATOM 2091 C C . SER B 1 79 ? 1.619 5.059 17.5 1 96.94 79 SER B C 1
ATOM 2093 O O . SER B 1 79 ? 1.121 3.984 17.844 1 96.94 79 SER B O 1
ATOM 2095 N N . LEU B 1 80 ? 2.174 5.238 16.312 1 96.56 80 LEU B N 1
ATOM 2096 C CA . LEU B 1 80 ? 2.109 4.18 15.312 1 96.56 80 LEU B CA 1
ATOM 2097 C C . LEU B 1 80 ? 3.057 3.037 15.672 1 96.56 80 LEU B C 1
ATOM 2099 O O . LEU B 1 80 ? 4.238 3.268 15.938 1 96.56 80 LEU B O 1
ATOM 2103 N N . VAL B 1 81 ? 2.482 1.853 15.742 1 94.75 81 VAL B N 1
ATOM 2104 C CA . VAL B 1 81 ? 3.252 0.624 15.914 1 94.75 81 VAL B CA 1
ATOM 2105 C C . VAL B 1 81 ? 3.057 -0.278 14.695 1 94.75 81 VAL B C 1
ATOM 2107 O O . VAL B 1 81 ? 2.223 -1.186 14.711 1 94.75 81 VAL B O 1
ATOM 2110 N N . LEU B 1 82 ? 3.691 0.078 13.641 1 93.56 82 LEU B N 1
ATOM 2111 C CA . LEU B 1 82 ? 3.617 -0.637 12.367 1 93.56 82 LEU B CA 1
ATOM 2112 C C . LEU B 1 82 ? 4.996 -1.113 11.93 1 93.56 82 LEU B C 1
ATOM 2114 O O . LEU B 1 82 ? 6.012 -0.553 12.352 1 93.56 82 LEU B O 1
ATOM 2118 N N . GLN B 1 83 ? 4.988 -2.057 11.156 1 86.19 83 GLN B N 1
ATOM 2119 C CA . GLN B 1 83 ? 6.242 -2.695 10.781 1 86.19 83 GLN B CA 1
ATOM 2120 C C . GLN B 1 83 ? 6.945 -1.918 9.672 1 86.19 83 GLN B C 1
ATOM 2122 O O . GLN B 1 83 ? 8.164 -1.73 9.711 1 86.19 83 GLN B O 1
ATOM 2127 N N . ASP B 1 84 ? 6.199 -1.539 8.703 1 90.25 84 ASP B N 1
ATOM 2128 C CA . ASP B 1 84 ? 6.832 -0.914 7.543 1 90.25 84 ASP B CA 1
ATOM 2129 C C . ASP B 1 84 ? 5.848 -0.017 6.797 1 90.25 84 ASP B C 1
ATOM 2131 O O . ASP B 1 84 ? 4.699 0.14 7.215 1 90.25 84 ASP B O 1
ATOM 2135 N N . SER B 1 85 ? 6.348 0.624 5.781 1 93.81 85 SER B N 1
ATOM 2136 C CA . SER B 1 85 ? 5.562 1.57 4.992 1 93.81 85 SER B CA 1
ATOM 2137 C C . SER B 1 85 ? 4.355 0.892 4.355 1 93.81 85 SER B C 1
ATOM 2139 O O . SER B 1 85 ? 3.293 1.502 4.219 1 93.81 85 SER B O 1
ATOM 2141 N N . ALA B 1 86 ? 4.508 -0.371 3.943 1 93.38 86 ALA B N 1
ATOM 2142 C CA . ALA B 1 86 ? 3.402 -1.1 3.326 1 93.38 86 ALA B CA 1
ATOM 2143 C C . ALA B 1 86 ? 2.227 -1.229 4.289 1 93.38 86 ALA B C 1
ATOM 2145 O O . ALA B 1 86 ? 1.07 -1.067 3.893 1 93.38 86 ALA B O 1
ATOM 2146 N N . GLU B 1 87 ? 2.566 -1.539 5.465 1 93.62 87 GLU B N 1
ATOM 2147 C CA . GLU B 1 87 ? 1.515 -1.665 6.469 1 93.62 87 GLU B CA 1
ATOM 2148 C C . GLU B 1 87 ? 0.785 -0.341 6.676 1 93.62 87 GLU B C 1
ATOM 2150 O O . GLU B 1 87 ? -0.44 -0.315 6.812 1 93.62 87 GLU B O 1
ATOM 2155 N N . LEU B 1 88 ? 1.528 0.736 6.734 1 96.44 88 LEU B N 1
ATOM 2156 C CA . LEU B 1 88 ? 0.9 2.043 6.895 1 96.44 88 LEU B CA 1
ATOM 2157 C C . LEU B 1 88 ? -0.027 2.348 5.723 1 96.44 88 LEU B C 1
ATOM 2159 O O . LEU B 1 88 ? -1.144 2.832 5.918 1 96.44 88 LEU B O 1
ATOM 2163 N N . ILE B 1 89 ? 0.421 2.057 4.555 1 95.94 89 ILE B N 1
ATOM 2164 C CA . ILE B 1 89 ? -0.371 2.316 3.355 1 95.94 89 ILE B CA 1
ATOM 2165 C C . ILE B 1 89 ? -1.66 1.498 3.404 1 95.94 89 ILE B C 1
ATOM 2167 O O . ILE B 1 89 ? -2.756 2.047 3.271 1 95.94 89 ILE B O 1
ATOM 2171 N N . THR B 1 90 ? -1.537 0.201 3.672 1 92.94 90 THR B N 1
ATOM 2172 C CA . THR B 1 90 ? -2.688 -0.69 3.584 1 92.94 90 THR B CA 1
ATOM 2173 C C . THR B 1 90 ? -3.658 -0.435 4.734 1 92.94 90 THR B C 1
ATOM 2175 O O . THR B 1 90 ? -4.867 -0.635 4.586 1 92.94 90 THR B O 1
ATOM 2178 N N . LYS B 1 91 ? -3.18 0.07 5.801 1 93.88 91 LYS B N 1
ATOM 2179 C CA . LYS B 1 91 ? -4 0.278 6.988 1 93.88 91 LYS B CA 1
ATOM 2180 C C . LYS B 1 91 ? -5.051 1.362 6.75 1 93.88 91 LYS B C 1
ATOM 2182 O O . LYS B 1 91 ? -6.184 1.25 7.219 1 93.88 91 LYS B O 1
ATOM 2187 N N . TYR B 1 92 ? -4.691 2.383 5.984 1 95.31 92 TYR B N 1
ATOM 2188 C CA . TYR B 1 92 ? -5.586 3.533 5.965 1 95.31 92 TYR B CA 1
ATOM 2189 C C . TYR B 1 92 ? -6.07 3.822 4.551 1 95.31 92 TYR B C 1
ATOM 2191 O O . TYR B 1 92 ? -6.922 4.691 4.344 1 95.31 92 TYR B O 1
ATOM 2199 N N . MET B 1 93 ? -5.566 3.174 3.617 1 91.88 93 MET B N 1
ATOM 2200 C CA . MET B 1 93 ? -5.855 3.508 2.227 1 91.88 93 MET B CA 1
ATOM 2201 C C . MET B 1 93 ? -7.355 3.49 1.963 1 91.88 93 MET B C 1
ATOM 2203 O O . MET B 1 93 ? -7.887 4.395 1.315 1 91.88 93 MET B O 1
ATOM 2207 N N . ASP B 1 94 ? -8.133 2.512 2.459 1 89.75 94 ASP B N 1
ATOM 2208 C CA . ASP B 1 94 ? -9.57 2.418 2.24 1 89.75 94 ASP B CA 1
ATOM 2209 C C . ASP B 1 94 ? -10.305 3.588 2.893 1 89.75 94 ASP B C 1
ATOM 2211 O O . ASP B 1 94 ? -11.211 4.164 2.297 1 89.75 94 ASP B O 1
ATOM 2215 N N . GLU B 1 95 ? -9.883 3.861 4.078 1 93.88 95 GLU B N 1
ATOM 2216 C CA . GLU B 1 95 ? -10.531 4.949 4.809 1 93.88 95 GLU B CA 1
ATOM 2217 C C . GLU B 1 95 ? -10.281 6.293 4.133 1 93.88 95 GLU B C 1
ATOM 2219 O O . GLU B 1 95 ? -11.172 7.137 4.062 1 93.88 95 GLU B O 1
ATOM 2224 N N . VAL B 1 96 ? -9.07 6.488 3.645 1 96 96 VAL B N 1
ATOM 2225 C CA . VAL B 1 96 ? -8.75 7.738 2.963 1 96 96 VAL B CA 1
ATOM 2226 C C . VAL B 1 96 ? -9.547 7.836 1.665 1 96 96 VAL B C 1
ATOM 2228 O O . VAL B 1 96 ? -10.047 8.906 1.313 1 96 96 VAL B O 1
ATOM 2231 N N . ALA B 1 97 ? -9.664 6.766 1.033 1 92.56 97 ALA B N 1
ATOM 2232 C CA . ALA B 1 97 ? -10.438 6.746 -0.203 1 92.56 97 ALA B CA 1
ATOM 2233 C C . ALA B 1 97 ? -11.898 7.094 0.063 1 92.56 97 ALA B C 1
ATOM 2235 O O . ALA B 1 97 ? -12.531 7.793 -0.73 1 92.56 97 ALA B O 1
ATOM 2236 N N . LYS B 1 98 ? -12.367 6.621 1.123 1 93.19 98 LYS B N 1
ATOM 2237 C CA . LYS B 1 98 ? -13.766 6.832 1.485 1 93.19 98 LYS B CA 1
ATOM 2238 C C . LYS B 1 98 ? -13.992 8.25 2.008 1 93.19 98 LYS B C 1
ATOM 2240 O O . LYS B 1 98 ? -14.922 8.93 1.579 1 93.19 98 LYS B O 1
ATOM 2245 N N . ASP B 1 99 ? -13.086 8.727 2.912 1 96.38 99 ASP B N 1
ATOM 2246 C CA . ASP B 1 99 ? -13.336 9.953 3.664 1 96.38 99 ASP B CA 1
ATOM 2247 C C . ASP B 1 99 ? -12.727 11.156 2.957 1 96.38 99 ASP B C 1
ATOM 2249 O O . ASP B 1 99 ? -13.141 12.297 3.197 1 96.38 99 ASP B O 1
ATOM 2253 N N . GLY B 1 100 ? -11.703 10.906 2.283 1 97.38 100 GLY B N 1
ATOM 2254 C CA . GLY B 1 100 ? -11.133 11.953 1.441 1 97.38 100 GLY B CA 1
ATOM 2255 C C . GLY B 1 100 ? -10.078 12.781 2.146 1 97.38 100 GLY B C 1
ATOM 2256 O O . GLY B 1 100 ? -9.352 13.539 1.506 1 97.38 100 GLY B O 1
ATOM 2257 N N . VAL B 1 101 ? -10.023 12.641 3.475 1 98.56 101 VAL B N 1
ATOM 2258 C CA . VAL B 1 101 ? -9.078 13.477 4.207 1 98.56 101 VAL B CA 1
ATOM 2259 C C . VAL B 1 101 ? -8.391 12.648 5.297 1 98.56 101 VAL B C 1
ATOM 2261 O O . VAL B 1 101 ? -9.055 11.93 6.043 1 98.56 101 VAL B O 1
ATOM 2264 N N . MET B 1 102 ? -7.105 12.781 5.301 1 98.69 102 MET B N 1
ATOM 2265 C CA . MET B 1 102 ? -6.312 12.219 6.391 1 98.69 102 MET B CA 1
ATOM 2266 C C . MET B 1 102 ? -5.465 13.297 7.062 1 98.69 102 MET B C 1
ATOM 2268 O O . MET B 1 102 ? -4.785 14.062 6.383 1 98.69 102 MET B O 1
ATOM 2272 N N . LEU B 1 103 ? -5.602 13.359 8.375 1 98.88 103 LEU B N 1
ATOM 2273 C CA . LEU B 1 103 ? -4.77 14.219 9.211 1 98.88 103 LEU B CA 1
ATOM 2274 C C . LEU B 1 103 ? -3.732 13.398 9.969 1 98.88 103 LEU B C 1
ATOM 2276 O O . LEU B 1 103 ? -4.082 12.609 10.859 1 98.88 103 LEU B O 1
ATOM 2280 N N . MET B 1 104 ? -2.475 13.594 9.602 1 98.81 104 MET B N 1
ATOM 2281 C CA . MET B 1 104 ? -1.369 12.969 10.32 1 98.81 104 MET B CA 1
ATOM 2282 C C . MET B 1 104 ? -0.673 13.977 11.234 1 98.81 104 MET B C 1
ATOM 2284 O O . MET B 1 104 ? 0.009 14.883 10.758 1 98.81 104 MET B O 1
ATOM 2288 N N . THR B 1 105 ? -0.811 13.797 12.508 1 98.81 105 THR B N 1
ATOM 2289 C CA . THR B 1 105 ? -0.265 14.758 13.453 1 98.81 105 THR B CA 1
ATOM 2290 C C . THR B 1 105 ? 1.14 14.359 13.883 1 98.81 105 THR B C 1
ATOM 2292 O O . THR B 1 105 ? 1.474 13.172 13.906 1 98.81 105 THR B O 1
ATOM 2295 N N . LYS B 1 106 ? 1.957 15.305 14.195 1 98.62 106 LYS B N 1
ATOM 2296 C CA . LYS B 1 106 ? 3.297 15.125 14.742 1 98.62 106 LYS B CA 1
ATOM 2297 C C . LYS B 1 106 ? 4.176 14.312 13.797 1 98.62 106 LYS B C 1
ATOM 2299 O O . LYS B 1 106 ? 4.809 13.336 14.211 1 98.62 106 LYS B O 1
ATOM 2304 N N . ILE B 1 107 ? 4.238 14.82 12.562 1 98.81 107 ILE B N 1
ATOM 2305 C CA . ILE B 1 107 ? 4.941 14.016 11.57 1 98.81 107 ILE B CA 1
ATOM 2306 C C . ILE B 1 107 ? 6.438 14 11.875 1 98.81 107 ILE B C 1
ATOM 2308 O O . ILE B 1 107 ? 7.172 13.148 11.383 1 98.81 107 ILE B O 1
ATOM 2312 N N . ASP B 1 108 ? 6.891 14.953 12.688 1 98.38 108 ASP B N 1
ATOM 2313 C CA . ASP B 1 108 ? 8.273 14.961 13.164 1 98.38 108 ASP B CA 1
ATOM 2314 C C . ASP B 1 108 ? 8.539 13.781 14.094 1 98.38 108 ASP B C 1
ATOM 2316 O O . ASP B 1 108 ? 9.695 13.477 14.398 1 98.38 108 ASP B O 1
ATOM 2320 N N . SER B 1 109 ? 7.492 13.047 14.445 1 98.31 109 SER B N 1
ATOM 2321 C CA . SER B 1 109 ? 7.637 11.875 15.305 1 98.31 109 SER B CA 1
ATOM 2322 C C . SER B 1 109 ? 7.332 10.594 14.547 1 98.31 109 SER B C 1
ATOM 2324 O O . SER B 1 109 ? 7.32 9.508 15.125 1 98.31 109 SER B O 1
ATOM 2326 N N . LEU B 1 110 ? 7.094 10.664 13.273 1 98.69 110 LEU B N 1
ATOM 2327 C CA . LEU B 1 110 ? 6.867 9.484 12.453 1 98.69 110 LEU B CA 1
ATOM 2328 C C . LEU B 1 110 ? 8.117 8.609 12.398 1 98.69 110 LEU B C 1
ATOM 2330 O O . LEU B 1 110 ? 9.195 9.086 12.055 1 98.69 110 LEU B O 1
ATOM 2334 N N . PRO B 1 111 ? 7.961 7.363 12.781 1 97.75 111 PRO B N 1
ATOM 2335 C CA . PRO B 1 111 ? 9.125 6.488 12.641 1 97.75 111 PRO B CA 1
ATOM 2336 C C . PRO B 1 111 ? 9.695 6.484 11.227 1 97.75 111 PRO B C 1
ATOM 2338 O O . PRO B 1 111 ? 8.945 6.43 10.25 1 97.75 111 PRO B O 1
ATOM 2341 N N . SER B 1 112 ? 11.031 6.535 11.18 1 97.12 112 SER B N 1
ATOM 2342 C CA . SER B 1 112 ? 11.742 6.668 9.906 1 97.12 112 SER B CA 1
ATOM 2343 C C . SER B 1 112 ? 11.375 5.543 8.945 1 97.12 112 SER B C 1
ATOM 2345 O O . SER B 1 112 ? 11.25 5.766 7.742 1 97.12 112 SER B O 1
ATOM 2347 N N . SER B 1 113 ? 11.086 4.359 9.43 1 94.25 113 SER B N 1
ATOM 2348 C CA . SER B 1 113 ? 10.805 3.182 8.617 1 94.25 113 SER B CA 1
ATOM 2349 C C . SER B 1 113 ? 9.461 3.301 7.91 1 94.25 113 SER B C 1
ATOM 2351 O O . SER B 1 113 ? 9.172 2.553 6.973 1 94.25 113 SER B O 1
ATOM 2353 N N . LEU B 1 114 ? 8.664 4.297 8.383 1 97.19 114 LEU B N 1
ATOM 2354 C CA . LEU B 1 114 ? 7.328 4.449 7.828 1 97.19 114 LEU B CA 1
ATOM 2355 C C . LEU B 1 114 ? 7.27 5.625 6.859 1 97.19 114 LEU B C 1
ATOM 2357 O O . LEU B 1 114 ? 6.297 5.77 6.113 1 97.19 114 LEU B O 1
ATOM 2361 N N . ALA B 1 115 ? 8.305 6.406 6.793 1 97.81 115 ALA B N 1
ATOM 2362 C CA . ALA B 1 115 ? 8.273 7.703 6.121 1 97.81 115 ALA B CA 1
ATOM 2363 C C . ALA B 1 115 ? 7.992 7.547 4.633 1 97.81 115 ALA B C 1
ATOM 2365 O O . ALA B 1 115 ? 7.277 8.359 4.039 1 97.81 115 ALA B O 1
ATOM 2366 N N . MET B 1 116 ? 8.484 6.434 4.062 1 96.19 116 MET B N 1
ATOM 2367 C CA . MET B 1 116 ? 8.328 6.238 2.621 1 96.19 116 MET B CA 1
ATOM 2368 C C . MET B 1 116 ? 6.859 6.105 2.242 1 96.19 116 MET B C 1
ATOM 2370 O O . MET B 1 116 ? 6.484 6.359 1.096 1 96.19 116 MET B O 1
ATOM 2374 N N . ALA B 1 117 ? 6.023 5.699 3.15 1 97.12 117 ALA B N 1
ATOM 2375 C CA . ALA 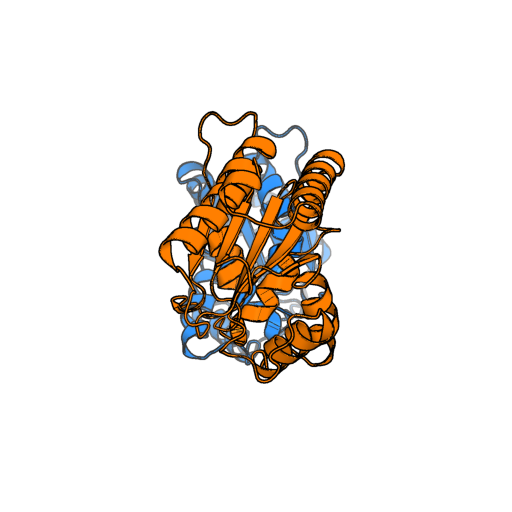B 1 117 ? 4.594 5.594 2.887 1 97.12 117 ALA B CA 1
ATOM 2376 C C . ALA B 1 117 ? 4.02 6.926 2.414 1 97.12 117 ALA B C 1
ATOM 2378 O O . ALA B 1 117 ? 3.084 6.957 1.611 1 97.12 117 ALA B O 1
ATOM 2379 N N . LEU B 1 118 ? 4.621 8 2.877 1 98.25 118 LEU B N 1
ATOM 2380 C CA . LEU B 1 118 ? 4.09 9.328 2.578 1 98.25 118 LEU B CA 1
ATOM 2381 C C . LEU B 1 118 ? 4.332 9.695 1.118 1 98.25 118 LEU B C 1
ATOM 2383 O O . LEU B 1 118 ? 3.611 10.516 0.553 1 98.25 118 LEU B O 1
ATOM 2387 N N . HIS B 1 119 ? 5.301 9.047 0.539 1 95.69 119 HIS B N 1
ATOM 2388 C CA . HIS B 1 119 ? 5.527 9.219 -0.893 1 95.69 119 HIS B CA 1
ATOM 2389 C C . HIS B 1 119 ? 4.289 8.836 -1.694 1 95.69 119 HIS B C 1
ATOM 2391 O O . HIS B 1 119 ? 3.967 9.477 -2.695 1 95.69 119 HIS B O 1
ATOM 2397 N N . TYR B 1 120 ? 3.664 7.855 -1.193 1 94.38 120 TYR B N 1
ATOM 2398 C CA . TYR B 1 120 ? 2.512 7.316 -1.905 1 94.38 120 TYR B CA 1
ATOM 2399 C C . TYR B 1 120 ? 1.243 8.086 -1.549 1 94.38 120 TYR B C 1
ATOM 2401 O O . TYR B 1 120 ? 0.412 8.359 -2.418 1 94.38 120 TYR B O 1
ATOM 2409 N N . TYR B 1 121 ? 1.091 8.477 -0.332 1 97 121 TYR B N 1
ATOM 2410 C CA . TYR B 1 121 ? -0.075 9.242 0.09 1 97 121 TYR B CA 1
ATOM 2411 C C . TYR B 1 121 ? -0.095 10.617 -0.575 1 97 121 TYR B C 1
ATOM 2413 O O . TYR B 1 121 ? -1.164 11.164 -0.848 1 97 121 TYR B O 1
ATOM 2421 N N . CYS B 1 122 ? 1.07 11.062 -0.878 1 97.19 122 CYS B N 1
ATOM 2422 C CA . CYS B 1 122 ? 1.169 12.43 -1.388 1 97.19 122 CYS B CA 1
ATOM 2423 C C . CYS B 1 122 ? 1.425 12.43 -2.889 1 97.19 122 CYS B C 1
ATOM 2425 O O . CYS B 1 122 ? 1.808 13.461 -3.455 1 97.19 122 CYS B O 1
ATOM 2427 N N . ASP B 1 123 ? 1.254 11.367 -3.537 1 94.5 123 ASP B N 1
ATOM 2428 C CA . ASP B 1 123 ? 1.477 11.297 -4.977 1 94.5 123 ASP B CA 1
ATOM 2429 C C . ASP B 1 123 ? 0.329 11.953 -5.742 1 94.5 123 ASP B C 1
ATOM 2431 O O . ASP B 1 123 ? -0.761 11.391 -5.844 1 94.5 123 ASP B O 1
ATOM 2435 N N . GLU B 1 124 ? 0.615 13.047 -6.312 1 93.75 124 GLU B N 1
ATOM 2436 C CA . GLU B 1 124 ? -0.426 13.812 -6.988 1 93.75 124 GLU B CA 1
ATOM 2437 C C . GLU B 1 124 ? -0.728 13.234 -8.367 1 93.75 124 GLU B C 1
ATOM 2439 O O . GLU B 1 124 ? -1.83 13.414 -8.891 1 93.75 124 GLU B O 1
ATOM 2444 N N . TYR B 1 125 ? 0.189 12.578 -8.969 1 90.75 125 TYR B N 1
ATOM 2445 C CA . TYR B 1 125 ? 0.027 12.078 -10.328 1 90.75 125 TYR B CA 1
ATOM 2446 C C . TYR B 1 125 ? -0.7 10.734 -10.336 1 90.75 125 TYR B C 1
ATOM 2448 O O . TYR B 1 125 ? -1.507 10.469 -11.227 1 90.75 125 TYR B O 1
ATOM 2456 N N . ASN B 1 126 ? -0.326 9.898 -9.352 1 89.62 126 ASN B N 1
ATOM 2457 C CA . ASN B 1 126 ? -1.007 8.625 -9.117 1 89.62 126 ASN B CA 1
ATOM 2458 C C . ASN B 1 126 ? -1.483 8.5 -7.672 1 89.62 126 ASN B C 1
ATOM 2460 O O . ASN B 1 126 ? -0.947 7.703 -6.902 1 89.62 126 ASN B O 1
ATOM 2464 N N . PRO B 1 127 ? -2.576 9.219 -7.508 1 93.38 127 PRO B N 1
ATOM 2465 C CA . PRO B 1 127 ? -2.979 9.266 -6.102 1 93.38 127 PRO B CA 1
ATOM 2466 C C . PRO B 1 127 ? -3.494 7.918 -5.59 1 93.38 127 PRO B C 1
ATOM 2468 O O . PRO B 1 127 ? -4.164 7.191 -6.328 1 93.38 127 PRO B O 1
ATOM 2471 N N . LEU B 1 128 ? -3.094 7.598 -4.375 1 91.88 128 LEU B N 1
ATOM 2472 C CA . LEU B 1 128 ? -3.631 6.422 -3.699 1 91.88 128 LEU B CA 1
ATOM 2473 C C . LEU B 1 128 ? -5.145 6.531 -3.543 1 91.88 128 LEU B C 1
ATOM 2475 O O . LEU B 1 128 ? -5.859 5.531 -3.65 1 91.88 128 LEU B O 1
ATOM 2479 N N . ALA B 1 129 ? -5.555 7.754 -3.213 1 92.19 129 ALA B N 1
ATOM 2480 C CA . ALA B 1 129 ? -6.969 8.109 -3.117 1 92.19 129 ALA B CA 1
ATOM 2481 C C . ALA B 1 129 ? -7.258 9.414 -3.861 1 92.19 129 ALA B C 1
ATOM 2483 O O . ALA B 1 129 ? -6.75 10.477 -3.49 1 92.19 129 ALA B O 1
ATOM 2484 N N . LYS B 1 130 ? -8.078 9.266 -4.789 1 93 130 LYS B N 1
ATOM 2485 C CA . LYS B 1 130 ? -8.414 10.453 -5.566 1 93 130 LYS B CA 1
ATOM 2486 C C . LYS B 1 130 ? -9.227 11.445 -4.742 1 93 130 LYS B C 1
ATOM 2488 O O . LYS B 1 130 ? -9.953 11.047 -3.822 1 93 130 LYS B O 1
ATOM 2493 N N . LYS B 1 131 ? -9.07 12.727 -5.133 1 96.69 131 LYS B N 1
ATOM 2494 C CA . LYS B 1 131 ? -9.789 13.805 -4.457 1 96.69 131 LYS B CA 1
ATOM 2495 C C . LYS B 1 131 ? -9.57 13.75 -2.947 1 96.69 131 LYS B C 1
ATOM 2497 O O . LYS B 1 131 ? -10.523 13.789 -2.17 1 96.69 131 LYS B O 1
ATOM 2502 N N . SER B 1 132 ? -8.336 13.641 -2.645 1 98.06 132 SER B N 1
ATOM 2503 C CA . SER B 1 132 ? -8.023 13.539 -1.223 1 98.06 132 SER B CA 1
ATOM 2504 C C . SER B 1 132 ? -7.008 14.594 -0.799 1 98.06 132 SER B C 1
ATOM 2506 O O . SER B 1 132 ? -6.199 15.047 -1.611 1 98.06 132 SER B O 1
ATOM 2508 N N . ALA B 1 133 ? -7.09 14.992 0.431 1 98.62 133 ALA B N 1
ATOM 2509 C CA . ALA B 1 133 ? -6.141 15.914 1.044 1 98.62 133 ALA B CA 1
ATOM 2510 C C . ALA B 1 133 ? -5.434 15.266 2.23 1 98.62 133 ALA B C 1
ATOM 2512 O O . ALA B 1 133 ? -6.078 14.664 3.092 1 98.62 133 ALA B O 1
ATOM 2513 N N . ILE B 1 134 ? -4.113 15.414 2.238 1 98.81 134 ILE B N 1
ATOM 2514 C CA . ILE B 1 134 ? -3.314 14.93 3.359 1 98.81 134 ILE B CA 1
ATOM 2515 C C . ILE B 1 134 ? -2.791 16.109 4.168 1 98.81 134 ILE B C 1
ATOM 2517 O O . ILE B 1 134 ? -2.045 16.953 3.65 1 98.81 134 ILE B O 1
ATOM 2521 N N . PHE B 1 135 ? -3.223 16.156 5.402 1 98.88 135 PHE B N 1
ATOM 2522 C CA . PHE B 1 135 ? -2.773 17.219 6.301 1 98.88 135 PHE B CA 1
ATOM 2523 C C . PHE B 1 135 ? -1.73 16.688 7.277 1 98.88 135 PHE B C 1
ATOM 2525 O O . PHE B 1 135 ? -1.9 15.609 7.852 1 98.88 135 PHE B O 1
ATOM 2532 N N . PHE B 1 136 ? -0.704 17.469 7.43 1 98.88 136 PHE B N 1
ATOM 2533 C CA . PHE B 1 136 ? 0.333 17.172 8.406 1 98.88 136 PHE B CA 1
ATOM 2534 C C . PHE B 1 136 ? 0.447 18.281 9.445 1 98.88 136 PHE B C 1
ATOM 2536 O O . PHE B 1 136 ? 0.218 19.453 9.141 1 98.88 136 PHE B O 1
ATOM 2543 N N . THR B 1 137 ? 0.766 17.859 10.609 1 98.81 137 THR B N 1
ATOM 2544 C CA . THR B 1 137 ? 1.242 18.859 11.562 1 98.81 137 THR B CA 1
ATOM 2545 C C . THR B 1 137 ? 2.672 18.547 11.992 1 98.81 137 THR B C 1
ATOM 2547 O O . THR B 1 137 ? 3.051 17.391 12.117 1 98.81 137 THR B O 1
ATOM 2550 N N . LEU B 1 138 ? 3.422 19.594 12.172 1 98.75 138 LEU B N 1
ATOM 2551 C CA . LEU B 1 138 ? 4.809 19.484 12.617 1 98.75 138 LEU B CA 1
ATOM 2552 C C . LEU B 1 138 ? 5.094 20.469 13.75 1 98.75 138 LEU B C 1
ATOM 2554 O O . LEU B 1 138 ? 4.773 21.656 13.648 1 98.75 138 LEU B O 1
ATOM 2558 N N . ASP B 1 139 ? 5.645 19.938 14.812 1 98.31 139 ASP B N 1
ATOM 2559 C CA . ASP B 1 139 ? 6.059 20.781 15.938 1 98.31 139 ASP B CA 1
ATOM 2560 C C . ASP B 1 139 ? 7.488 21.281 15.742 1 98.31 139 ASP B C 1
ATOM 2562 O O . ASP B 1 139 ? 8.445 20.531 15.883 1 98.31 139 ASP B O 1
ATOM 2566 N N . LEU B 1 140 ? 7.598 22.547 15.586 1 97.44 140 LEU B N 1
ATOM 2567 C CA . LEU B 1 140 ? 8.883 23.188 15.305 1 97.44 140 LEU B CA 1
ATOM 2568 C C . LEU B 1 140 ? 9.812 23.078 16.516 1 97.44 140 LEU B C 1
ATOM 2570 O O . LEU B 1 140 ? 11.031 23.156 16.359 1 97.44 140 LEU B O 1
ATOM 2574 N N . SER B 1 141 ? 9.281 22.922 17.656 1 97 141 SER B N 1
ATOM 2575 C CA . SER B 1 141 ? 10.086 22.812 18.875 1 97 141 SER B CA 1
ATOM 2576 C C . SER B 1 141 ? 10.977 21.578 18.828 1 97 141 SER B C 1
ATOM 2578 O O . SER B 1 141 ? 11.969 21.5 19.562 1 97 141 SER B O 1
ATOM 2580 N N . ASN B 1 142 ? 10.656 20.625 17.984 1 96.75 142 ASN B N 1
ATOM 2581 C CA . ASN B 1 142 ? 11.43 19.391 17.875 1 96.75 142 ASN B CA 1
ATOM 2582 C C . ASN B 1 142 ? 12.469 19.484 16.75 1 96.75 142 ASN B C 1
ATOM 2584 O O . ASN B 1 142 ? 13.094 18.469 16.406 1 96.75 142 ASN B O 1
ATOM 2588 N N . CYS B 1 143 ? 12.594 20.688 16.234 1 95.38 143 CYS B N 1
ATOM 2589 C CA . CYS B 1 143 ? 13.539 20.938 15.148 1 95.38 143 CYS B CA 1
ATOM 2590 C C . CYS B 1 143 ? 14.656 21.875 15.609 1 95.38 143 CYS B C 1
ATOM 2592 O O . CYS B 1 143 ? 14.5 22.594 16.594 1 95.38 143 CYS B O 1
ATOM 2594 N N . SER B 1 144 ? 15.727 21.766 14.906 1 89 144 SER B N 1
ATOM 2595 C CA . SER B 1 144 ? 16.875 22.578 15.281 1 89 144 SER B CA 1
ATOM 2596 C C . SER B 1 144 ? 16.656 24.047 14.93 1 89 144 SER B C 1
ATOM 2598 O O . SER B 1 144 ? 17.016 24.938 15.711 1 89 144 SER B O 1
ATOM 2600 N N . ASP B 1 145 ? 16.047 24.219 13.68 1 83.94 145 ASP B N 1
ATOM 2601 C CA . ASP B 1 145 ? 15.789 25.578 13.211 1 83.94 145 ASP B CA 1
ATOM 2602 C C . ASP B 1 145 ? 14.438 26.078 13.703 1 83.94 145 ASP B C 1
ATOM 2604 O O . ASP B 1 145 ? 13.453 25.344 13.688 1 83.94 145 ASP B O 1
ATOM 2608 N N . GLN B 1 146 ? 14.43 27.375 14.078 1 81.5 146 GLN B N 1
ATOM 2609 C CA . GLN B 1 146 ? 13.219 27.922 14.672 1 81.5 146 GLN B CA 1
ATOM 2610 C C . GLN B 1 146 ? 12.398 28.672 13.633 1 81.5 146 GLN B C 1
ATOM 2612 O O . GLN B 1 146 ? 11.273 29.109 13.914 1 81.5 146 GLN B O 1
ATOM 2617 N N . MET B 1 147 ? 12.898 28.719 12.414 1 88.31 147 MET B N 1
ATOM 2618 C CA . MET B 1 147 ? 12.125 29.359 11.352 1 88.31 147 MET B CA 1
ATOM 2619 C C . MET B 1 147 ? 11.375 28.328 10.523 1 88.31 147 MET B C 1
ATOM 2621 O O . MET B 1 147 ? 11.953 27.328 10.078 1 88.31 147 MET B O 1
ATOM 2625 N N . PRO B 1 148 ? 10.094 28.625 10.375 1 93 148 PRO B N 1
ATOM 2626 C CA . PRO B 1 148 ? 9.289 27.641 9.625 1 93 148 PRO B CA 1
ATOM 2627 C C . PRO B 1 148 ? 9.344 27.875 8.117 1 93 148 PRO B C 1
ATOM 2629 O O . PRO B 1 148 ? 8.305 28.109 7.492 1 93 148 PRO B O 1
ATOM 2632 N N . THR B 1 149 ? 10.445 27.781 7.453 1 94.62 149 THR B N 1
ATOM 2633 C CA . THR B 1 149 ? 10.57 27.828 6 1 94.62 149 THR B CA 1
ATOM 2634 C C . THR B 1 149 ? 10.547 26.422 5.402 1 94.62 149 THR B C 1
ATOM 2636 O O . THR B 1 149 ? 10.75 25.438 6.113 1 94.62 149 THR B O 1
ATOM 2639 N N . HIS B 1 150 ? 10.289 26.375 4.137 1 96.12 150 HIS B N 1
ATOM 2640 C CA . HIS B 1 150 ? 10.289 25.094 3.449 1 96.12 150 HIS B CA 1
ATOM 2641 C C . HIS B 1 150 ? 11.594 24.344 3.693 1 96.12 150 HIS B C 1
ATOM 2643 O O . HIS B 1 150 ? 11.578 23.172 4.113 1 96.12 150 HIS B O 1
ATOM 2649 N N . SER B 1 151 ? 12.648 25.078 3.525 1 95.88 151 SER B N 1
ATOM 2650 C CA . SER B 1 151 ? 13.969 24.469 3.637 1 95.88 151 SER B CA 1
ATOM 2651 C C . SER B 1 151 ? 14.219 23.953 5.047 1 95.88 151 SER B C 1
ATOM 2653 O O . SER B 1 151 ? 14.742 22.844 5.227 1 95.88 151 SER B O 1
ATOM 2655 N N . HIS B 1 152 ? 13.82 24.688 6.051 1 96.75 152 HIS B N 1
ATOM 2656 C CA . HIS B 1 152 ? 14.07 24.281 7.43 1 96.75 152 HIS B CA 1
ATOM 2657 C C . HIS B 1 152 ? 13.203 23.094 7.828 1 96.75 152 HIS B C 1
ATOM 2659 O O . HIS B 1 152 ? 13.664 22.203 8.539 1 96.75 152 HIS B O 1
ATOM 2665 N N . VAL B 1 153 ? 12.039 23.094 7.387 1 98.12 153 VAL B N 1
ATOM 2666 C CA . VAL B 1 153 ? 11.133 22 7.68 1 98.12 153 VAL B CA 1
ATOM 2667 C C . VAL B 1 153 ? 11.617 20.734 6.98 1 98.12 153 VAL B C 1
ATOM 2669 O O . VAL B 1 153 ? 11.656 19.656 7.586 1 98.12 153 VAL B O 1
ATOM 2672 N N . GLU B 1 154 ? 12.055 20.844 5.77 1 98.12 154 GLU B N 1
ATOM 2673 C CA . GLU B 1 154 ? 12.594 19.703 5.039 1 98.12 154 GLU B CA 1
ATOM 2674 C C . GLU B 1 154 ? 13.844 19.156 5.719 1 98.12 154 GLU B C 1
ATOM 2676 O O . GLU B 1 154 ? 13.992 17.938 5.859 1 98.12 154 GLU B O 1
ATOM 2681 N N . LYS B 1 155 ? 14.703 20.062 6.102 1 97.31 155 LYS B N 1
ATOM 2682 C CA . LYS B 1 155 ? 15.914 19.641 6.793 1 97.31 155 LYS B CA 1
ATOM 2683 C C . LYS B 1 155 ? 15.586 18.922 8.094 1 97.31 155 LYS B C 1
ATOM 2685 O O . LYS B 1 155 ? 16.203 17.906 8.422 1 97.31 155 LYS B O 1
ATOM 2690 N N . CYS B 1 156 ? 14.633 19.438 8.805 1 98.25 156 CYS B N 1
ATOM 2691 C CA . CYS B 1 156 ? 14.195 18.812 10.055 1 98.25 156 CYS B CA 1
ATOM 2692 C C . CYS B 1 156 ? 13.703 17.391 9.812 1 98.25 156 CYS B C 1
ATOM 2694 O O . CYS B 1 156 ? 14.172 16.453 10.461 1 98.25 156 CYS B O 1
ATOM 2696 N N . LEU B 1 157 ? 12.859 17.172 8.844 1 98.56 157 LEU B N 1
ATOM 2697 C CA . LEU B 1 157 ? 12.297 15.852 8.555 1 98.56 157 LEU B CA 1
ATOM 2698 C C . LEU B 1 157 ? 13.359 14.914 8 1 98.56 157 LEU B C 1
ATOM 2700 O O . LEU B 1 157 ? 13.391 13.727 8.352 1 98.56 157 LEU B O 1
ATOM 2704 N N . ALA B 1 158 ? 14.219 15.477 7.184 1 98.25 158 ALA B N 1
ATOM 2705 C CA . ALA B 1 158 ? 15.305 14.664 6.641 1 98.25 158 ALA B CA 1
ATOM 2706 C C . ALA B 1 158 ? 16.172 14.094 7.758 1 98.25 158 ALA B C 1
ATOM 2708 O O . ALA B 1 158 ? 16.594 12.938 7.695 1 98.25 158 ALA B O 1
ATOM 2709 N N . SER B 1 159 ? 16.422 14.875 8.734 1 97.81 159 SER B N 1
ATOM 2710 C CA . SER B 1 159 ? 17.266 14.445 9.844 1 97.81 159 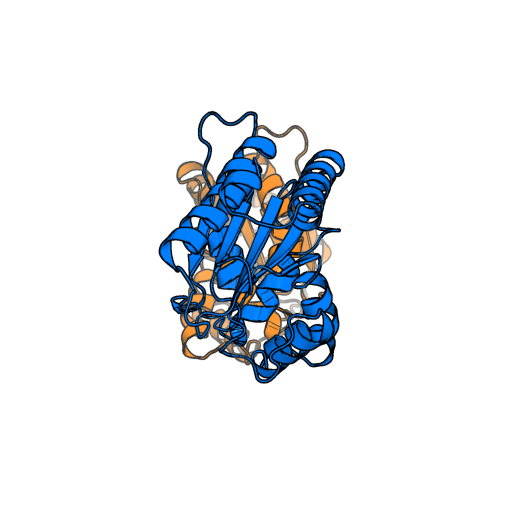SER B CA 1
ATOM 2711 C C . SER B 1 159 ? 16.578 13.359 10.664 1 97.81 159 SER B C 1
ATOM 2713 O O . SER B 1 159 ? 17.25 12.539 11.305 1 97.81 159 SER B O 1
ATOM 2715 N N . LYS B 1 160 ? 15.281 13.273 10.648 1 97.88 160 LYS B N 1
ATOM 2716 C CA . LYS B 1 160 ? 14.508 12.305 11.422 1 97.88 160 LYS B CA 1
ATOM 2717 C C . LYS B 1 160 ? 14.266 11.031 10.625 1 97.88 160 LYS B C 1
ATOM 2719 O O . LYS B 1 160 ? 14.109 9.953 11.203 1 97.88 160 LYS B O 1
ATOM 2724 N N . TRP B 1 161 ? 14.273 11.18 9.32 1 98.06 161 TRP B N 1
ATOM 2725 C CA . TRP B 1 161 ? 13.945 10.055 8.445 1 98.06 161 TRP B CA 1
ATOM 2726 C C . TRP B 1 161 ? 15.211 9.469 7.824 1 98.06 161 TRP B C 1
ATOM 2728 O O . TRP B 1 161 ? 15.32 9.359 6.602 1 98.06 161 TRP B O 1
ATOM 2738 N N . LYS B 1 162 ? 15.977 8.867 8.656 1 96.88 162 LYS B N 1
ATOM 2739 C CA . LYS B 1 162 ? 17.312 8.43 8.281 1 96.88 162 LYS B CA 1
ATOM 2740 C C . LYS B 1 162 ? 17.266 7.113 7.516 1 96.88 162 LYS B C 1
ATOM 2742 O O . LYS B 1 162 ? 18.219 6.773 6.797 1 96.88 162 LYS B O 1
ATOM 2747 N N . SER B 1 163 ? 16.172 6.383 7.656 1 93.5 163 SER B N 1
ATOM 2748 C CA . SER B 1 163 ? 16.094 5.086 6.992 1 93.5 163 SER B CA 1
ATOM 2749 C C . SER B 1 163 ? 15.672 5.234 5.535 1 93.5 163 SER B C 1
ATOM 2751 O O . SER B 1 163 ? 15.766 4.285 4.754 1 93.5 163 SER B O 1
ATOM 2753 N N . VAL B 1 164 ? 15.219 6.402 5.18 1 95.31 164 VAL B N 1
ATOM 2754 C CA . VAL B 1 164 ? 14.836 6.645 3.791 1 95.31 164 VAL B CA 1
ATOM 2755 C C . VAL B 1 164 ? 16.094 6.699 2.914 1 95.31 164 VAL B C 1
ATOM 2757 O O . VAL B 1 164 ? 17.047 7.402 3.234 1 95.31 164 VAL B O 1
ATOM 2760 N N . PRO B 1 165 ? 16.047 5.961 1.81 1 92.5 165 PRO B N 1
ATOM 2761 C CA . PRO B 1 165 ? 17.203 6.027 0.907 1 92.5 165 PRO B CA 1
ATOM 2762 C C . PRO B 1 165 ? 17.5 7.445 0.424 1 92.5 165 PRO B C 1
ATOM 2764 O O . PRO B 1 165 ? 16.562 8.219 0.169 1 92.5 165 PRO B O 1
ATOM 2767 N N . SER B 1 166 ? 18.781 7.742 0.253 1 95.44 166 SER B N 1
ATOM 2768 C CA . SER B 1 166 ? 19.234 9.086 -0.11 1 95.44 166 SER B CA 1
ATOM 2769 C C . SER B 1 166 ? 18.594 9.539 -1.42 1 95.44 166 SER B C 1
ATOM 2771 O O . SER B 1 166 ? 18.25 10.719 -1.57 1 95.44 166 SER B O 1
ATOM 2773 N N . ALA B 1 167 ? 18.422 8.562 -2.303 1 94.19 167 ALA B N 1
ATOM 2774 C CA . ALA B 1 167 ? 17.875 8.914 -3.613 1 94.19 167 ALA B CA 1
ATOM 2775 C C . ALA B 1 167 ? 16.406 9.297 -3.51 1 94.19 167 ALA B C 1
ATOM 2777 O O . ALA B 1 167 ? 15.859 9.961 -4.398 1 94.19 167 ALA B O 1
ATOM 2778 N N . ASN B 1 168 ? 15.758 8.977 -2.357 1 95.44 168 ASN B N 1
ATOM 2779 C CA . ASN B 1 168 ? 14.312 9.148 -2.258 1 95.44 168 ASN B CA 1
ATOM 2780 C C . ASN B 1 168 ? 13.945 10.297 -1.32 1 95.44 168 ASN B C 1
ATOM 2782 O O . ASN B 1 168 ? 12.812 10.781 -1.338 1 95.44 168 ASN B O 1
ATOM 2786 N N . ILE B 1 169 ? 14.891 10.773 -0.521 1 97.69 169 ILE B N 1
ATOM 2787 C CA . ILE B 1 169 ? 14.57 11.719 0.547 1 97.69 169 ILE B CA 1
ATOM 2788 C C . ILE B 1 169 ? 14.156 13.055 -0.053 1 97.69 169 ILE B C 1
ATOM 2790 O O . ILE B 1 169 ? 13.211 13.688 0.413 1 97.69 169 ILE B O 1
ATOM 2794 N N . GLY B 1 170 ? 14.812 13.5 -1.096 1 97.31 170 GLY B N 1
ATOM 2795 C CA . GLY B 1 170 ? 14.461 14.75 -1.748 1 97.31 170 GLY B CA 1
ATOM 2796 C C . GLY B 1 170 ? 13.047 14.758 -2.299 1 97.31 170 GLY B C 1
ATOM 2797 O O . GLY B 1 170 ? 12.219 15.578 -1.894 1 97.31 170 GLY B O 1
ATOM 2798 N N . PRO B 1 171 ? 12.773 13.812 -3.211 1 96.38 171 PRO B N 1
ATOM 2799 C CA . PRO B 1 171 ? 11.414 13.695 -3.758 1 96.38 171 PRO B CA 1
ATOM 2800 C C . PRO B 1 171 ? 10.352 13.539 -2.672 1 96.38 171 PRO B C 1
ATOM 2802 O O . PRO B 1 171 ? 9.281 14.148 -2.76 1 96.38 171 PRO B O 1
ATOM 2805 N N . LEU B 1 172 ? 10.664 12.805 -1.654 1 97.69 172 LEU B N 1
ATOM 2806 C CA . LEU B 1 172 ? 9.727 12.594 -0.558 1 97.69 172 LEU B CA 1
ATOM 2807 C C . LEU B 1 172 ? 9.422 13.906 0.158 1 97.69 172 LEU B C 1
ATOM 2809 O O . LEU B 1 172 ? 8.258 14.258 0.343 1 97.69 172 LEU B O 1
ATOM 2813 N N . LEU B 1 173 ? 10.422 14.633 0.485 1 98.56 173 LEU B N 1
ATOM 2814 C CA . LEU B 1 173 ? 10.25 15.883 1.216 1 98.56 173 LEU B CA 1
ATOM 2815 C C . LEU B 1 173 ? 9.5 16.906 0.374 1 98.56 173 LEU B C 1
ATOM 2817 O O . LEU B 1 173 ? 8.672 17.656 0.894 1 98.56 173 LEU B O 1
ATOM 2821 N N . SER B 1 174 ? 9.781 16.906 -0.928 1 97.06 174 SER B N 1
ATOM 2822 C CA . SER B 1 174 ? 9.094 17.828 -1.822 1 97.06 174 SER B CA 1
ATOM 2823 C C . SER B 1 174 ? 7.594 17.562 -1.847 1 97.06 174 SER B C 1
ATOM 2825 O O . SER B 1 174 ? 6.793 18.5 -1.981 1 97.06 174 SER B O 1
ATOM 2827 N N . ARG B 1 175 ? 7.211 16.344 -1.674 1 97 175 ARG B N 1
ATOM 2828 C CA . ARG B 1 175 ? 5.797 15.977 -1.682 1 97 175 ARG B CA 1
ATOM 2829 C C . ARG B 1 175 ? 5.141 16.297 -0.345 1 97 175 ARG B C 1
ATOM 2831 O O . ARG B 1 175 ? 4.023 16.812 -0.306 1 97 175 ARG B O 1
ATOM 2838 N N . VAL B 1 176 ? 5.824 16.047 0.721 1 98.38 176 VAL B N 1
ATOM 2839 C CA . VAL B 1 176 ? 5.281 16.203 2.066 1 98.38 176 VAL B CA 1
ATOM 2840 C C . VAL B 1 176 ? 5.152 17.688 2.4 1 98.38 176 VAL B C 1
ATOM 2842 O O . VAL B 1 176 ? 4.145 18.125 2.969 1 98.38 176 VAL B O 1
ATOM 2845 N N . VAL B 1 177 ? 6.203 18.391 2.037 1 97.56 177 VAL B N 1
ATOM 2846 C CA . VAL B 1 177 ? 6.219 19.812 2.33 1 97.56 177 VAL B CA 1
ATOM 2847 C C . VAL B 1 177 ? 5.785 20.594 1.096 1 97.56 177 VAL B C 1
ATOM 2849 O O . VAL B 1 177 ? 6.457 21.547 0.692 1 97.56 177 VAL B O 1
ATOM 2852 N N . SER B 1 178 ? 4.703 20.234 0.536 1 95.69 178 SER B N 1
ATOM 2853 C CA . SER B 1 178 ? 4.184 20.875 -0.671 1 95.69 178 SER B CA 1
ATOM 2854 C C . SER B 1 178 ? 3.65 22.281 -0.373 1 95.69 178 SER B C 1
ATOM 2856 O O . SER B 1 178 ? 4.164 23.266 -0.897 1 95.69 178 SER B O 1
ATOM 2858 N N . VAL B 1 179 ? 2.672 22.391 0.482 1 96.44 179 VAL B N 1
ATOM 2859 C CA . VAL B 1 179 ? 2.113 23.656 0.956 1 96.44 179 VAL B CA 1
ATOM 2860 C C . VAL B 1 179 ? 2.391 23.812 2.449 1 96.44 179 VAL B C 1
ATOM 2862 O O . VAL B 1 179 ? 1.939 23 3.262 1 96.44 179 VAL B O 1
ATOM 2865 N N . LEU B 1 180 ? 3.137 24.844 2.725 1 97.12 180 LEU B N 1
ATOM 2866 C CA . LEU B 1 180 ? 3.494 25.109 4.117 1 97.12 180 LEU B CA 1
ATOM 2867 C C . LEU B 1 180 ? 2.629 26.219 4.703 1 97.12 180 LEU B C 1
ATOM 2869 O O . LEU B 1 180 ? 2.529 27.297 4.125 1 97.12 180 LEU B O 1
ATOM 2873 N N . ILE B 1 181 ? 1.981 25.906 5.77 1 96.94 181 ILE B N 1
ATOM 2874 C CA . ILE B 1 181 ? 1.159 26.859 6.488 1 96.94 181 ILE B CA 1
ATOM 2875 C C . ILE B 1 181 ? 1.752 27.125 7.875 1 96.94 181 ILE B C 1
ATOM 2877 O O . ILE B 1 181 ? 1.739 26.234 8.734 1 96.94 181 ILE B O 1
ATOM 2881 N N . ASP B 1 182 ? 2.223 28.312 8.047 1 95.75 182 ASP B N 1
ATOM 2882 C CA . ASP B 1 182 ? 2.846 28.703 9.305 1 95.75 182 ASP B CA 1
ATOM 2883 C C . ASP B 1 182 ? 1.804 29.219 10.305 1 95.75 182 ASP B C 1
ATOM 2885 O O . ASP B 1 182 ? 1.197 30.266 10.086 1 95.75 182 ASP B O 1
ATOM 2889 N N . VAL B 1 183 ? 1.678 28.438 11.43 1 95.94 183 VAL B N 1
ATOM 2890 C CA . VAL B 1 183 ? 0.724 28.875 12.438 1 95.94 183 VAL B CA 1
ATOM 2891 C C . VAL B 1 183 ? 1.432 29.031 13.789 1 95.94 183 VAL B C 1
ATOM 2893 O O . VAL B 1 183 ? 0.8 28.922 14.844 1 95.94 183 VAL B O 1
ATOM 2896 N N . THR B 1 184 ? 2.736 29.219 13.797 1 94.31 184 THR B N 1
ATOM 2897 C CA . THR B 1 184 ? 3.553 29.297 15.008 1 94.31 184 THR B CA 1
ATOM 2898 C C . THR B 1 184 ? 3.162 30.516 15.836 1 94.31 184 THR B C 1
ATOM 2900 O O . THR B 1 184 ? 3.275 30.5 17.062 1 94.31 184 THR B O 1
ATOM 2903 N N . SER B 1 185 ? 2.67 31.531 15.203 1 90.56 185 SER B N 1
ATOM 2904 C CA . SER B 1 185 ? 2.332 32.75 15.922 1 90.56 185 SER B CA 1
ATOM 2905 C C . SER B 1 185 ? 0.835 32.844 16.188 1 90.56 185 SER B C 1
ATOM 2907 O O . SER B 1 185 ? 0.37 33.781 16.844 1 90.56 185 SER B O 1
ATOM 2909 N N . THR B 1 186 ? 0.096 31.922 15.703 1 90.56 186 THR B N 1
ATOM 2910 C CA . THR B 1 186 ? -1.359 31.984 15.789 1 90.56 186 THR B CA 1
ATOM 2911 C C . THR B 1 186 ? -1.852 31.328 17.078 1 90.56 186 THR B C 1
ATOM 2913 O O . THR B 1 186 ? -2.789 31.828 17.703 1 90.56 186 THR B O 1
ATOM 2916 N N . PHE B 1 187 ? -1.135 30.234 17.406 1 92 187 PHE B N 1
ATOM 2917 C CA . PHE B 1 187 ? -1.594 29.484 18.562 1 92 187 PHE B CA 1
ATOM 2918 C C . PHE B 1 187 ? -0.574 29.547 19.688 1 92 187 PHE B C 1
ATOM 2920 O O . PHE B 1 187 ? 0.634 29.484 19.453 1 92 187 PHE B O 1
#

Foldseek 3Di:
DPCVVQVFDPVLVVVLVVQLVVLQVVQFEAEEEEEAAPPPPPDDPVSVVVVVLVSQQVSLCVLPVVDPDADEAEAAQLPDDDDAQVCVCVVCLVVCQNRQEYEYEAVLNHQLRNLVNLLACLDGVDHSHTSHYYYYYHHCNQFPDNDDDLVRVLVSSCVRNVVDDPVCSVSSSCRNPVHYGYCHPRD/DPCVVQVFDPVLVVVLVVQLVVLLVVQFEAEEEEEAAPPPPPDDPVSVVVVVLVSQQVSLCVLPVVDPDADEAEAAQLPDDDDAQVCVCVVCLVVCQVRQEYEYEAVLNHQLRNLVNLLACLDGVDHSHTSHYYYYYHHCNQFPDNDQDLVRVLVSSCVRNVVDDPVCSVSSSCRNHVHYGYCHPRD

Organism: Bombyx mori (NCBI:txid7091)

Secondary structure (DSSP, 8-state):
--GGGGT--HHHHHHHHHHHHHHHHHT-EEEEEEEE-TTSTT--HHHHHHHHHHHHHHHHHHHTTT-SS---EEEEGGG---SSHHHHHHHHHHHHHHH-EEEEE-GGGS-GGGTTHHHHHT-SSS-SSTTEEEEEEEEGGGSS--S--HHHHHHHHHHH-TTS-HHHHHHHHHHHTSEEEE-TTT-/--GGGGT--HHHHHHHHHHHHHHHHHT-EEEEEEEE-TTSTT--HHHHHHHHHHHHHHHHHHHTTT-SS---EEEEGGG---SSHHHHHHHHHHHHHHH-EEEEE-GGGS-GGGTTHHHHHT-SSS-SSTTEEEEEEEEGGGSS--S--HHHHHHHHHHH-TTS-HHHHHHHHHHHTSEEEE-TTT-

Sequence (374 aa):
MRGEKYNVDEDSILQLQTGISSISEKKDTDSFIFVYNSKNMEFDSNAFNEFINEVALVSAKFLRNESSTVRHIVVDTSSLVLQDSAELITKYMDEVAKDGVMLMTKIDSLPSSLAMALHYYCDEYNPLAKKSAIFFTLDLSNCSDQMPTHSHVEKCLASKWKSVPSANIGPLLSRVVSVLIDVTSTFMRGEKYNVDEDSILQLQTGISSISEKKDTDSFIFVYNSKNMEFDSNAFNEFINEVALVSAKFLRNESSTVRHIVVDTSSLVLQDSAELITKYMDEVAKDGVMLMTKIDSLPSSLAMALHYYCDEYNPLAKKSAIFFTLDLSNCSDQMPTHSHVEKCLASKWKSVPSANIGPLLSRVVSVLIDVTSTF

Solvent-accessible surface area (backbone atoms only — not comparable to full-atom values): 19589 Å² total; per-residue (Å²): 130,71,42,74,81,61,61,47,58,67,68,54,49,48,49,50,52,52,50,54,51,46,20,56,74,67,48,17,28,45,30,35,27,38,36,32,28,75,75,45,88,72,37,38,66,66,61,45,54,51,49,55,50,47,53,42,45,55,49,10,41,66,54,35,64,85,51,93,69,78,47,56,48,76,40,60,32,70,71,64,87,68,87,34,22,43,53,57,44,65,71,41,46,65,58,32,47,70,24,15,16,36,37,36,35,39,52,75,48,38,54,27,65,40,53,66,32,50,48,44,68,31,22,46,87,67,39,75,28,53,27,20,41,39,38,34,28,33,51,40,66,81,35,90,55,88,54,87,43,71,68,44,49,43,51,42,47,52,71,54,33,67,69,45,52,78,89,47,45,59,65,37,40,52,35,55,56,55,38,77,37,80,39,48,86,51,48,128,71,42,73,80,61,62,47,60,66,68,55,49,50,52,50,52,51,51,54,51,46,20,54,73,68,48,18,28,45,30,35,26,38,36,33,30,74,75,46,89,72,38,39,66,66,61,44,52,51,49,55,51,46,53,42,46,54,48,10,41,66,55,36,65,84,50,94,70,78,47,56,46,77,40,59,31,70,72,65,87,67,86,34,22,44,52,56,45,66,70,42,47,66,56,32,47,69,23,16,16,36,36,37,35,40,53,77,47,38,54,26,66,37,53,68,31,51,48,45,69,34,22,46,89,67,38,74,29,55,28,19,42,39,37,34,28,34,50,39,66,82,34,90,55,87,55,88,43,69,68,45,50,44,51,42,47,52,72,54,33,67,68,46,54,79,88,49,46,60,65,36,41,54,34,54,57,55,39,78,36,81,40,48,86,51,47

InterPro domains:
  IPR038599 LAP1C-like, C-terminal domain superfamily [G3DSA:3.40.50.12190] (3-186)

Radius of gyration: 24.06 Å; Cα contacts (8 Å, |Δi|>4): 661; chains: 2; bounding box: 43×69×50 Å

Nearest PDB structures (foldseek):
  4tvs-assembly2_B  TM=7.895E-01  e=1.261E-06  Homo sapiens
  5j1t-assembly1_B  TM=6.525E-01  e=1.346E-06  Homo sapiens
  8fcu-assembly1_Q  TM=4.442E-01  e=3.439E-01  Nostoc sp. 'Peltigera membranacea cyanobiont' 210A
  4h3c-assembly1_A  TM=2.538E-01  e=1.267E+00  Escherichia coli
  4tvs-assembly2_B  TM=7.886E-01  e=7.417E-07  Homo sapiens